Protein AF-A0AAE3RPX5-F1 (afdb_monomer)

Mean predicted aligned error: 19.84 Å

Structure (mmCIF, N/CA/C/O backbone):
data_AF-A0AAE3RPX5-F1
#
_entry.id   AF-A0AAE3RPX5-F1
#
loop_
_atom_site.group_PDB
_atom_site.id
_atom_site.type_symbol
_atom_site.label_atom_id
_atom_site.label_alt_id
_atom_site.label_comp_id
_atom_site.label_asym_id
_atom_site.label_entity_id
_atom_site.label_seq_id
_atom_site.pdbx_PDB_ins_code
_atom_site.Cartn_x
_atom_site.Cartn_y
_atom_site.Cartn_z
_atom_site.occupancy
_atom_site.B_iso_or_equiv
_atom_site.auth_seq_id
_atom_site.auth_comp_id
_atom_site.auth_asym_id
_atom_site.auth_atom_id
_atom_site.pdbx_PDB_model_num
ATOM 1 N N . GLY A 1 1 ? 21.441 14.085 -36.446 1.00 74.50 1 GLY A N 1
ATOM 2 C CA . GLY A 1 1 ? 21.713 12.824 -35.723 1.00 74.50 1 GLY A CA 1
ATOM 3 C C . GLY A 1 1 ? 22.983 12.253 -36.296 1.00 74.50 1 GLY A C 1
ATOM 4 O O . GLY A 1 1 ? 23.183 12.451 -37.486 1.00 74.50 1 GLY A O 1
ATOM 5 N N . GLU A 1 2 ? 23.833 11.614 -35.494 1.00 84.69 2 GLU A N 1
ATOM 6 C CA . GLU A 1 2 ? 25.196 11.223 -35.906 1.00 84.69 2 GLU A CA 1
ATOM 7 C C . GLU A 1 2 ? 25.242 10.500 -37.264 1.00 84.69 2 GLU A C 1
ATOM 9 O O . GLU A 1 2 ? 26.015 10.903 -38.123 1.00 84.69 2 GLU A O 1
ATOM 14 N N . LEU A 1 3 ? 24.327 9.556 -37.524 1.00 85.31 3 LEU A N 1
ATOM 15 C CA . LEU A 1 3 ? 24.234 8.853 -38.814 1.00 85.31 3 LEU A CA 1
ATOM 16 C C . LEU A 1 3 ? 23.845 9.765 -39.996 1.00 85.31 3 LEU A C 1
ATOM 18 O O . LEU A 1 3 ? 24.380 9.607 -41.087 1.00 85.31 3 LEU A O 1
ATOM 22 N N . LYS A 1 4 ? 22.953 10.749 -39.794 1.00 86.81 4 LYS A N 1
ATOM 23 C CA . LYS A 1 4 ? 22.607 11.744 -40.835 1.00 86.81 4 LYS A CA 1
ATOM 24 C C . LYS A 1 4 ? 23.803 12.639 -41.154 1.00 86.81 4 LYS A C 1
ATOM 26 O O . LYS A 1 4 ? 24.123 12.820 -42.319 1.00 86.81 4 LYS A O 1
ATOM 31 N N . ASN A 1 5 ? 24.506 13.104 -40.124 1.00 89.62 5 ASN A N 1
ATOM 32 C CA . ASN A 1 5 ? 25.708 13.916 -40.301 1.00 89.62 5 ASN A CA 1
ATOM 33 C C . ASN A 1 5 ? 26.806 13.116 -41.028 1.00 89.62 5 ASN A C 1
ATOM 35 O O . ASN A 1 5 ? 27.458 13.636 -41.920 1.00 89.62 5 ASN A O 1
ATOM 39 N N . GLN A 1 6 ? 26.951 11.825 -40.712 1.00 86.75 6 GLN A N 1
ATOM 40 C CA . GLN A 1 6 ? 27.903 10.933 -41.373 1.00 86.75 6 GLN A CA 1
ATOM 41 C C . GLN A 1 6 ? 27.555 10.685 -42.852 1.00 86.75 6 GLN A C 1
ATOM 43 O O . GLN A 1 6 ? 28.455 10.618 -43.687 1.00 86.75 6 GLN A O 1
ATOM 48 N N . ILE A 1 7 ? 26.267 10.582 -43.199 1.00 87.62 7 ILE A N 1
ATOM 49 C CA . ILE A 1 7 ? 25.808 10.529 -44.599 1.00 87.62 7 ILE A CA 1
ATOM 50 C C . ILE A 1 7 ? 26.150 11.834 -45.324 1.00 87.62 7 ILE A C 1
ATOM 52 O O . ILE A 1 7 ? 26.651 11.789 -46.448 1.00 87.62 7 ILE A O 1
ATOM 56 N N . ASP A 1 8 ? 25.915 12.982 -44.689 1.00 88.31 8 ASP A N 1
ATOM 57 C CA . ASP A 1 8 ? 26.204 14.298 -45.263 1.00 88.31 8 ASP A CA 1
ATOM 58 C C . ASP A 1 8 ? 27.714 14.502 -45.484 1.00 88.31 8 ASP A C 1
ATOM 60 O O . ASP A 1 8 ? 28.124 14.941 -46.560 1.00 88.31 8 ASP A O 1
ATOM 64 N N . ASP A 1 9 ? 28.552 14.088 -44.531 1.00 87.44 9 ASP A N 1
ATOM 65 C CA . ASP A 1 9 ? 30.017 14.152 -44.625 1.00 87.44 9 ASP A CA 1
ATOM 66 C C . ASP A 1 9 ? 30.575 13.235 -45.727 1.00 87.44 9 ASP A C 1
ATOM 68 O O . ASP A 1 9 ? 31.487 13.613 -46.478 1.00 87.44 9 ASP A O 1
ATOM 72 N N . LEU A 1 10 ? 30.012 12.028 -45.864 1.00 85.94 10 LEU A N 1
ATOM 73 C CA . LEU A 1 10 ? 30.359 11.099 -46.939 1.00 85.94 10 LEU A CA 1
ATOM 74 C C . LEU A 1 10 ? 29.910 11.643 -48.301 1.00 85.94 10 LEU A C 1
ATOM 76 O O . LEU A 1 10 ? 30.691 11.612 -49.251 1.00 85.94 10 LEU A O 1
ATOM 80 N N . ASN A 1 11 ? 28.703 12.209 -48.395 1.00 85.50 11 ASN A N 1
ATOM 81 C CA . ASN A 1 11 ? 28.202 12.854 -49.610 1.00 85.50 11 ASN A CA 1
ATOM 82 C C . ASN A 1 11 ? 29.059 14.058 -50.017 1.00 85.50 11 ASN A C 1
ATOM 84 O O . ASN A 1 11 ? 29.403 14.191 -51.190 1.00 85.50 11 ASN A O 1
ATOM 88 N N . ALA A 1 12 ? 29.464 14.895 -49.061 1.00 85.81 12 ALA A N 1
ATOM 89 C CA . ALA A 1 12 ? 30.328 16.049 -49.297 1.00 85.81 12 ALA A CA 1
ATOM 90 C C . ALA A 1 12 ? 31.762 15.662 -49.698 1.00 85.81 12 ALA A C 1
ATOM 92 O O . ALA A 1 12 ? 32.500 16.481 -50.246 1.00 85.81 12 ALA A O 1
ATOM 93 N N . SER A 1 13 ? 32.189 14.431 -49.408 1.00 82.31 13 SER A N 1
ATOM 94 C CA . SER A 1 13 ? 33.518 13.923 -49.767 1.00 82.31 13 SER A CA 1
ATOM 95 C C . SER A 1 13 ? 33.589 13.349 -51.185 1.00 82.31 13 SER A C 1
ATOM 97 O O . SER A 1 13 ? 34.688 13.170 -51.713 1.00 82.31 13 SER A O 1
ATOM 99 N N . ARG A 1 14 ? 32.439 13.122 -51.830 1.00 79.25 14 ARG A N 1
ATOM 100 C CA . ARG A 1 14 ? 32.354 12.684 -53.229 1.00 79.25 14 ARG A CA 1
ATOM 101 C C . ARG A 1 14 ? 32.755 13.808 -54.181 1.00 79.25 14 ARG A C 1
ATOM 103 O O . ARG A 1 14 ? 32.460 14.975 -53.947 1.00 79.25 14 ARG A O 1
ATOM 110 N N . GLY A 1 15 ? 33.438 13.458 -55.270 1.00 68.44 15 GLY A N 1
ATOM 111 C CA . GLY A 1 15 ? 33.816 14.413 -56.320 1.00 68.44 15 GLY A CA 1
ATOM 112 C C . GLY A 1 15 ? 34.886 15.446 -55.935 1.00 68.44 15 GLY A C 1
ATOM 113 O O . GLY A 1 15 ? 35.165 16.347 -56.726 1.00 68.44 15 GLY A O 1
ATOM 114 N N . LYS A 1 16 ? 35.513 15.331 -54.753 1.00 81.00 16 LYS A N 1
ATOM 115 C CA . LYS A 1 16 ? 36.653 16.179 -54.378 1.00 81.00 16 LYS A CA 1
ATOM 116 C C . LYS A 1 16 ? 37.881 15.880 -55.262 1.00 81.00 16 LYS A C 1
ATOM 118 O O . LYS A 1 16 ? 38.107 14.720 -55.619 1.00 81.00 16 LYS A O 1
ATOM 123 N N . PRO A 1 17 ? 38.704 16.896 -55.596 1.00 70.19 17 PRO A N 1
ATOM 124 C CA . PRO A 1 17 ? 39.920 16.686 -56.375 1.00 70.19 17 PRO A CA 1
ATOM 125 C C . PRO A 1 17 ? 40.853 15.693 -55.665 1.00 70.19 17 PRO A C 1
ATOM 127 O O . PRO A 1 17 ? 41.136 15.854 -54.481 1.00 70.19 17 PRO A O 1
ATOM 130 N N . GLY A 1 18 ? 41.321 14.665 -56.381 1.00 70.62 18 GLY A N 1
ATOM 131 C CA . GLY A 1 18 ? 42.186 13.607 -55.834 1.00 70.62 18 GLY A CA 1
ATOM 132 C C . GLY A 1 18 ? 41.468 12.315 -55.408 1.00 70.62 18 GLY A C 1
ATOM 133 O O . GLY A 1 18 ? 42.135 11.355 -55.029 1.00 70.62 18 GLY A O 1
ATOM 134 N N . ILE A 1 19 ? 40.135 12.247 -55.502 1.00 75.75 19 ILE A N 1
ATOM 135 C CA . ILE A 1 19 ? 39.368 11.004 -55.318 1.00 75.75 19 ILE A CA 1
ATOM 136 C C . ILE A 1 19 ? 39.492 10.132 -56.580 1.00 75.75 19 ILE A C 1
ATOM 138 O O . ILE A 1 19 ? 39.193 10.578 -57.687 1.00 75.75 19 ILE A O 1
ATOM 142 N N . THR A 1 20 ? 39.924 8.879 -56.423 1.00 78.12 20 THR A N 1
ATOM 143 C CA . THR A 1 20 ? 39.939 7.881 -57.505 1.00 78.12 20 THR A CA 1
ATOM 144 C C . THR A 1 20 ? 38.555 7.250 -57.688 1.00 78.12 20 THR A C 1
ATOM 146 O O . THR A 1 20 ? 37.727 7.266 -56.776 1.00 78.12 20 THR A O 1
ATOM 149 N N . SER A 1 21 ? 38.302 6.628 -58.845 1.00 75.44 21 SER A N 1
ATOM 150 C CA . SER A 1 21 ? 37.038 5.916 -59.104 1.00 75.44 21 SER A CA 1
ATOM 151 C C . SER A 1 21 ? 36.748 4.804 -58.084 1.00 75.44 21 SER A C 1
ATOM 153 O O . SER A 1 21 ? 35.587 4.527 -57.797 1.00 75.44 21 SER A O 1
ATOM 155 N N . GLU A 1 22 ? 37.786 4.164 -57.539 1.00 75.06 22 GLU A N 1
ATOM 156 C CA . GLU A 1 22 ? 37.659 3.128 -56.508 1.00 75.06 22 GLU A CA 1
ATOM 157 C C . GLU A 1 22 ? 37.257 3.725 -55.150 1.00 75.06 22 GLU A C 1
ATOM 159 O O . GLU A 1 22 ? 36.383 3.192 -54.465 1.00 75.06 22 GLU A O 1
ATOM 164 N N . ASN A 1 23 ? 37.821 4.883 -54.794 1.00 80.94 23 ASN A N 1
ATOM 165 C CA . ASN A 1 23 ? 37.459 5.602 -53.574 1.00 80.94 23 ASN A CA 1
ATOM 166 C C . ASN A 1 23 ? 36.013 6.118 -53.628 1.00 80.94 23 ASN A C 1
ATOM 168 O O . ASN A 1 23 ? 35.296 5.994 -52.638 1.00 80.94 23 ASN A O 1
ATOM 172 N N . ASP A 1 24 ? 35.552 6.624 -54.775 1.00 81.19 24 ASP A N 1
ATOM 173 C CA . ASP A 1 24 ? 34.158 7.072 -54.934 1.00 81.19 24 ASP A CA 1
ATOM 174 C C . ASP A 1 24 ? 33.164 5.899 -54.822 1.00 81.19 24 ASP A C 1
ATOM 176 O O . ASP A 1 24 ? 32.134 6.005 -54.152 1.00 81.19 24 ASP A O 1
ATOM 180 N N . ALA A 1 25 ? 33.512 4.731 -55.377 1.00 83.62 25 ALA A N 1
ATOM 181 C CA . ALA A 1 25 ? 32.718 3.510 -55.230 1.00 83.62 25 ALA A CA 1
ATOM 182 C C . ALA A 1 25 ? 32.643 3.019 -53.770 1.00 83.62 25 ALA A C 1
ATOM 184 O O . ALA A 1 25 ? 31.592 2.556 -53.321 1.00 83.62 25 ALA A O 1
ATOM 185 N N . ASN A 1 26 ? 33.731 3.145 -53.006 1.00 86.12 26 ASN A N 1
ATOM 186 C CA . ASN A 1 26 ? 33.748 2.800 -51.584 1.00 86.12 26 ASN A CA 1
ATOM 187 C C . ASN A 1 26 ? 32.934 3.789 -50.734 1.00 86.12 26 ASN A C 1
ATOM 189 O O . ASN A 1 26 ? 32.208 3.358 -49.838 1.00 86.12 26 ASN A O 1
ATOM 193 N N . ILE A 1 27 ? 32.980 5.089 -51.048 1.00 85.56 27 ILE A N 1
ATOM 194 C CA . ILE A 1 27 ? 32.148 6.110 -50.390 1.00 85.56 27 ILE A CA 1
ATOM 195 C C . ILE A 1 27 ? 30.659 5.843 -50.653 1.00 85.56 27 ILE A C 1
ATOM 197 O O . ILE A 1 27 ? 29.856 5.893 -49.724 1.00 85.56 27 ILE A O 1
ATOM 201 N N . LEU A 1 28 ? 30.285 5.473 -51.882 1.00 86.75 28 LEU A N 1
ATOM 202 C CA . LEU A 1 28 ? 28.911 5.084 -52.223 1.00 86.75 28 LEU A CA 1
ATOM 203 C C . LEU A 1 28 ? 28.413 3.879 -51.416 1.00 86.75 28 LEU A C 1
ATOM 205 O O . LEU A 1 28 ? 27.291 3.897 -50.908 1.00 86.75 28 LEU A O 1
ATOM 209 N N . ARG A 1 29 ? 29.247 2.845 -51.259 1.00 88.19 29 ARG A N 1
ATOM 210 C CA . ARG A 1 29 ? 28.919 1.682 -50.417 1.00 88.19 29 ARG A CA 1
ATOM 211 C C . ARG A 1 29 ? 28.767 2.070 -48.948 1.00 88.19 29 ARG A C 1
ATOM 213 O O . ARG A 1 29 ? 27.841 1.599 -48.297 1.00 88.19 29 ARG A O 1
ATOM 220 N N . ALA A 1 30 ? 29.638 2.939 -48.436 1.00 87.12 30 ALA A N 1
ATOM 221 C CA . ALA A 1 30 ? 29.550 3.431 -47.064 1.00 87.12 30 ALA A CA 1
ATOM 222 C C . ALA A 1 30 ? 28.257 4.230 -46.826 1.00 87.12 30 ALA A C 1
ATOM 224 O O . ALA A 1 30 ? 27.573 3.991 -45.835 1.00 87.12 30 ALA A O 1
ATOM 225 N N . ILE A 1 31 ? 27.873 5.109 -47.759 1.00 88.00 31 ILE A N 1
ATOM 226 C CA . ILE A 1 31 ? 26.602 5.848 -47.695 1.00 88.00 31 ILE A CA 1
ATOM 227 C C . ILE A 1 31 ? 25.418 4.881 -47.668 1.00 88.00 31 ILE A C 1
ATOM 229 O O . ILE A 1 31 ? 24.524 5.058 -46.844 1.00 88.00 31 ILE A O 1
ATOM 233 N N . ALA A 1 32 ? 25.415 3.852 -48.522 1.00 90.00 32 ALA A N 1
ATOM 234 C CA . ALA A 1 32 ? 24.347 2.853 -48.544 1.00 90.00 32 ALA A CA 1
ATOM 235 C C . ALA A 1 32 ? 24.206 2.141 -47.186 1.00 90.00 32 ALA A C 1
ATOM 237 O O . ALA A 1 32 ? 23.117 2.111 -46.623 1.00 90.00 32 ALA A O 1
ATOM 238 N N . ILE A 1 33 ? 25.318 1.682 -46.601 1.00 90.75 33 ILE A N 1
ATOM 239 C CA . ILE A 1 33 ? 25.323 1.006 -45.292 1.00 90.75 33 ILE A CA 1
ATOM 240 C C . ILE A 1 33 ? 24.802 1.926 -44.178 1.00 90.75 33 ILE A C 1
ATOM 242 O O . ILE A 1 33 ? 23.973 1.510 -43.369 1.00 90.75 33 ILE A O 1
ATOM 246 N N . VAL A 1 34 ? 25.274 3.174 -44.116 1.00 90.00 34 VAL A N 1
ATOM 247 C CA . VAL A 1 34 ? 24.849 4.128 -43.075 1.00 90.00 34 VAL A CA 1
ATOM 248 C C . VAL A 1 34 ? 23.379 4.526 -43.265 1.00 90.00 34 VAL A C 1
ATOM 250 O O . VAL A 1 34 ? 22.659 4.717 -42.286 1.00 90.00 34 VAL A O 1
ATOM 253 N N . THR A 1 35 ? 22.900 4.586 -44.509 1.00 89.56 35 THR A N 1
ATOM 254 C CA . THR A 1 35 ? 21.485 4.835 -44.825 1.00 89.56 35 THR A CA 1
ATOM 255 C C . THR A 1 35 ? 20.597 3.676 -44.369 1.00 89.56 35 THR A C 1
ATOM 257 O O . THR A 1 35 ? 19.567 3.917 -43.737 1.00 89.56 35 THR A O 1
ATOM 260 N N . ASP A 1 36 ? 21.015 2.429 -44.598 1.00 92.31 36 ASP A N 1
ATOM 261 C CA . ASP A 1 36 ? 20.295 1.242 -44.117 1.00 92.31 36 ASP A CA 1
ATOM 262 C C . ASP A 1 36 ? 20.231 1.212 -42.581 1.00 92.31 36 ASP A C 1
ATOM 264 O O . ASP A 1 36 ? 19.180 0.949 -41.994 1.00 92.31 36 ASP A O 1
ATOM 268 N N . GLN A 1 37 ? 21.335 1.550 -41.905 1.00 91.19 37 GLN A N 1
ATOM 269 C CA . GLN A 1 37 ? 21.373 1.659 -40.443 1.00 91.19 37 GLN A CA 1
ATOM 270 C C . GLN A 1 37 ? 20.451 2.763 -39.919 1.00 91.19 37 GLN A C 1
ATOM 272 O O . GLN A 1 37 ? 19.742 2.555 -38.934 1.00 91.19 37 GLN A O 1
ATOM 277 N N . LEU A 1 38 ? 20.427 3.920 -40.585 1.00 91.69 38 LEU A N 1
ATOM 278 C CA . LEU A 1 38 ? 19.533 5.017 -40.233 1.00 91.69 38 LEU A CA 1
ATOM 279 C C . LEU A 1 38 ? 18.062 4.594 -40.345 1.00 91.69 38 LEU A C 1
ATOM 281 O O . LEU A 1 38 ? 17.289 4.885 -39.436 1.00 91.69 38 LEU A O 1
ATOM 285 N N . ALA A 1 39 ? 17.687 3.867 -41.400 1.00 91.69 39 ALA A N 1
ATOM 286 C CA . ALA A 1 39 ? 16.328 3.355 -41.565 1.00 91.69 39 ALA A CA 1
ATOM 287 C C . ALA A 1 39 ? 15.937 2.372 -40.445 1.00 91.69 39 ALA A C 1
ATOM 289 O O . ALA A 1 39 ? 14.829 2.443 -39.908 1.00 91.69 39 ALA A O 1
ATOM 290 N N . VAL A 1 40 ? 16.857 1.488 -40.041 1.00 95.19 40 VAL A N 1
ATOM 291 C CA . VAL A 1 40 ? 16.643 0.559 -38.919 1.00 95.19 40 VAL A CA 1
ATOM 292 C C . VAL A 1 40 ? 16.461 1.306 -37.592 1.00 95.19 40 VAL A C 1
ATOM 294 O O . VAL A 1 40 ? 15.556 0.977 -36.823 1.00 95.19 40 VAL A O 1
ATOM 297 N N . GLU A 1 41 ? 17.286 2.316 -37.310 1.00 91.94 41 GLU A N 1
ATOM 298 C CA . GLU A 1 41 ? 17.178 3.116 -36.082 1.00 91.94 41 GLU A CA 1
ATOM 299 C C . GLU A 1 41 ? 15.919 3.996 -36.061 1.00 91.94 41 GLU A C 1
ATOM 301 O O . GLU A 1 41 ? 15.263 4.106 -35.023 1.00 91.94 41 GLU A O 1
ATOM 306 N N . GLU A 1 42 ? 15.509 4.565 -37.199 1.00 91.44 42 GLU A N 1
ATOM 307 C CA . GLU A 1 42 ? 14.229 5.275 -37.316 1.00 91.44 42 GLU A CA 1
ATOM 308 C C . GLU A 1 42 ? 13.036 4.330 -37.063 1.00 91.44 42 GLU A C 1
ATOM 310 O O . GLU A 1 42 ? 12.083 4.716 -36.378 1.00 91.44 42 GLU A O 1
ATOM 315 N N . GLY A 1 43 ? 13.116 3.072 -37.515 1.00 94.44 43 GLY A N 1
ATOM 316 C CA . GLY A 1 43 ? 12.139 2.024 -37.201 1.00 94.44 43 GLY A CA 1
ATOM 317 C C . GLY A 1 43 ? 12.051 1.719 -35.701 1.00 94.44 43 GLY A C 1
ATOM 318 O O . GLY A 1 43 ? 10.977 1.824 -35.108 1.00 94.44 43 GLY A O 1
ATOM 319 N N . LYS A 1 44 ? 13.189 1.440 -35.051 1.00 93.94 44 LYS A N 1
ATOM 320 C CA . LYS A 1 44 ? 13.244 1.206 -33.594 1.00 93.94 44 LYS A CA 1
ATOM 321 C C . LYS A 1 44 ? 12.734 2.404 -32.794 1.00 93.94 44 LYS A C 1
ATOM 323 O O . LYS A 1 44 ? 12.086 2.227 -31.762 1.00 93.94 44 LYS A O 1
ATOM 328 N N . LEU A 1 45 ? 13.028 3.626 -33.241 1.00 94.81 45 LEU A N 1
ATOM 329 C CA . LEU A 1 45 ? 12.549 4.842 -32.591 1.00 94.81 45 LEU A CA 1
ATOM 330 C C . LEU A 1 45 ? 11.023 4.952 -32.658 1.00 94.81 45 LEU A C 1
ATOM 332 O O . LEU A 1 45 ? 10.403 5.335 -31.666 1.00 94.81 45 LEU A O 1
ATOM 336 N N . ASN A 1 46 ? 10.414 4.607 -33.793 1.00 94.44 46 ASN A N 1
ATOM 337 C CA . ASN A 1 46 ? 8.958 4.568 -33.915 1.00 94.44 46 ASN A CA 1
ATOM 338 C C . ASN A 1 46 ? 8.346 3.497 -33.001 1.00 94.44 46 ASN A C 1
ATOM 340 O O . ASN A 1 46 ? 7.438 3.822 -32.237 1.00 94.44 46 ASN A O 1
ATOM 344 N N . ASP A 1 47 ? 8.923 2.294 -32.946 1.00 95.12 47 ASP A N 1
ATOM 345 C CA . ASP A 1 47 ? 8.480 1.249 -32.012 1.00 95.12 47 ASP A CA 1
ATOM 346 C C . ASP A 1 47 ? 8.563 1.708 -30.548 1.00 95.12 47 ASP A C 1
ATOM 348 O O . ASP A 1 47 ? 7.666 1.451 -29.741 1.00 95.12 47 ASP A O 1
ATOM 352 N N . MET A 1 48 ? 9.643 2.401 -30.175 1.00 95.56 48 MET A N 1
ATOM 353 C CA . MET A 1 48 ? 9.797 2.957 -28.828 1.00 95.56 48 MET A CA 1
ATOM 354 C C . MET A 1 48 ? 8.773 4.053 -28.535 1.00 95.56 48 MET A C 1
ATOM 356 O O . MET A 1 48 ? 8.254 4.114 -27.419 1.00 95.56 48 MET A O 1
ATOM 360 N N . ARG A 1 49 ? 8.448 4.902 -29.516 1.00 93.69 49 ARG A N 1
ATOM 361 C CA . ARG A 1 49 ? 7.400 5.924 -29.380 1.00 93.69 49 ARG A CA 1
ATOM 362 C C . ARG A 1 49 ? 6.029 5.293 -29.169 1.00 93.69 49 ARG A C 1
ATOM 364 O O . ARG A 1 49 ? 5.296 5.745 -28.292 1.00 93.69 49 ARG A O 1
ATOM 371 N N . ASP A 1 50 ? 5.705 4.234 -29.900 1.00 95.88 50 ASP A N 1
ATOM 372 C CA . ASP A 1 50 ? 4.424 3.540 -29.752 1.00 95.88 50 ASP A CA 1
ATOM 373 C C . ASP A 1 50 ? 4.331 2.791 -28.419 1.00 95.88 50 ASP A C 1
ATOM 375 O O . ASP A 1 50 ? 3.326 2.905 -27.714 1.00 95.88 50 ASP A O 1
ATOM 379 N N . LYS A 1 51 ? 5.413 2.130 -27.988 1.00 95.81 51 LYS A N 1
ATOM 380 C CA . LYS A 1 51 ? 5.499 1.551 -26.637 1.00 95.81 51 LYS A CA 1
ATOM 381 C C . LYS A 1 51 ? 5.343 2.613 -25.551 1.00 95.81 51 LYS A C 1
ATOM 383 O O . LYS A 1 51 ? 4.628 2.386 -24.579 1.00 95.81 51 LYS A O 1
ATOM 388 N N . SER A 1 52 ? 5.979 3.773 -25.711 1.00 93.56 52 SER A N 1
ATOM 389 C CA . SER A 1 52 ? 5.868 4.885 -24.764 1.00 93.56 52 SER A CA 1
ATOM 390 C C . SER A 1 52 ? 4.429 5.398 -24.659 1.00 93.56 52 SER A C 1
ATOM 392 O O . SER A 1 52 ? 3.933 5.561 -23.544 1.00 93.56 52 SER A O 1
ATOM 394 N N . ARG A 1 53 ? 3.726 5.554 -25.789 1.00 93.94 53 ARG A N 1
ATOM 395 C CA . ARG A 1 53 ? 2.294 5.898 -25.809 1.00 93.94 53 ARG A CA 1
ATOM 396 C C . ARG A 1 53 ? 1.442 4.845 -25.097 1.00 93.94 53 ARG A C 1
ATOM 398 O O . ARG A 1 53 ? 0.588 5.205 -24.295 1.00 93.94 53 ARG A O 1
ATOM 405 N N . GLY A 1 54 ? 1.703 3.558 -25.336 1.00 93.56 54 GLY A N 1
ATOM 406 C CA . GLY A 1 54 ? 0.999 2.466 -24.655 1.00 93.56 54 GLY A CA 1
ATOM 407 C C . GLY A 1 54 ? 1.219 2.461 -23.138 1.00 93.56 54 GLY A C 1
ATOM 408 O O . GLY A 1 54 ? 0.273 2.281 -22.375 1.00 93.56 54 GLY A O 1
ATOM 409 N N . ILE A 1 55 ? 2.448 2.727 -22.682 1.00 90.19 55 ILE A N 1
ATOM 410 C CA . ILE A 1 55 ? 2.761 2.854 -21.249 1.00 90.19 55 ILE 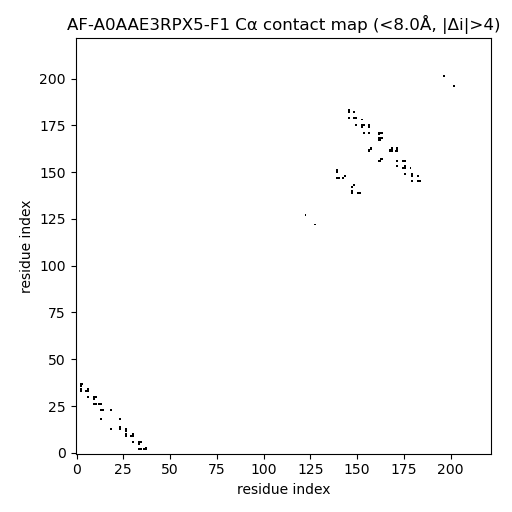A CA 1
ATOM 411 C C . ILE A 1 55 ? 2.022 4.046 -20.634 1.00 90.19 55 ILE A C 1
ATOM 413 O O . ILE A 1 55 ? 1.463 3.909 -19.550 1.00 90.19 55 ILE A O 1
ATOM 417 N N . GLN A 1 56 ? 1.986 5.195 -21.315 1.00 87.25 56 GLN A N 1
ATOM 418 C CA . GLN A 1 56 ? 1.247 6.369 -20.837 1.00 87.25 56 GLN A CA 1
ATOM 419 C C . GLN A 1 56 ? -0.248 6.070 -20.678 1.00 87.25 56 GLN A C 1
ATOM 421 O O . GLN A 1 56 ? -0.813 6.357 -19.626 1.00 87.25 56 GLN A O 1
ATOM 426 N N . GLN A 1 57 ? -0.865 5.404 -21.657 1.00 92.00 57 GLN A N 1
ATOM 427 C CA . GLN A 1 57 ? -2.268 4.984 -21.570 1.00 92.00 57 GLN A CA 1
ATOM 428 C C . GLN A 1 57 ? -2.512 4.015 -20.404 1.00 92.00 57 GLN A C 1
ATOM 430 O O . GLN A 1 57 ? -3.452 4.196 -19.632 1.00 92.00 57 GLN A O 1
ATOM 435 N N . ALA A 1 58 ? -1.640 3.019 -20.225 1.00 87.56 58 ALA A N 1
ATOM 436 C CA . ALA A 1 58 ? -1.751 2.076 -19.114 1.00 87.56 58 ALA A CA 1
ATOM 437 C C . ALA A 1 58 ? -1.606 2.766 -17.745 1.00 87.56 58 ALA A C 1
ATOM 439 O O . ALA A 1 58 ? -2.320 2.424 -16.803 1.00 87.56 58 ALA A O 1
ATOM 440 N N . LEU A 1 59 ? -0.709 3.751 -17.627 1.00 82.31 59 LEU A N 1
ATOM 441 C CA . LEU A 1 59 ? -0.552 4.546 -16.408 1.00 82.31 59 LEU A CA 1
ATOM 442 C C . LEU A 1 59 ? -1.807 5.372 -16.108 1.00 82.31 59 LEU A C 1
ATOM 444 O O . LEU A 1 59 ? -2.291 5.329 -14.978 1.00 82.31 59 LEU A O 1
ATOM 448 N N . GLU A 1 60 ? -2.382 6.043 -17.108 1.00 87.31 60 GLU A N 1
ATOM 449 C CA . GLU A 1 60 ? -3.642 6.778 -16.947 1.00 87.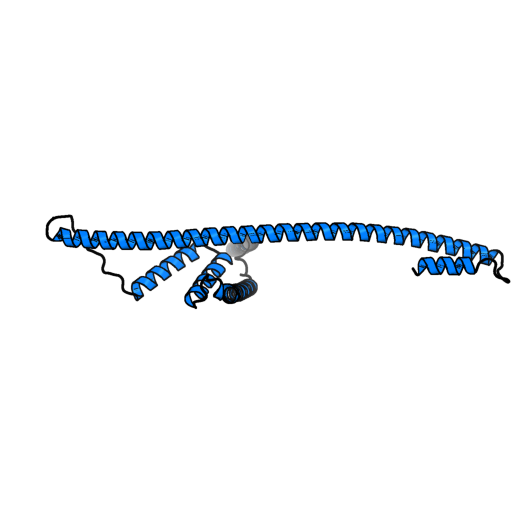31 60 GLU A CA 1
ATOM 450 C C . GLU A 1 60 ? -4.787 5.860 -16.487 1.00 87.31 60 GLU A C 1
ATOM 452 O O . GLU A 1 60 ? -5.573 6.224 -15.608 1.00 87.31 60 GLU A O 1
ATOM 457 N N . GLU A 1 61 ? -4.884 4.646 -17.035 1.00 88.12 61 GLU A N 1
ATOM 458 C CA . GLU A 1 61 ? -5.879 3.664 -16.594 1.00 88.12 61 GLU A CA 1
ATOM 459 C C . GLU A 1 61 ? -5.662 3.209 -15.147 1.00 88.12 61 GLU A C 1
ATOM 461 O O . GLU A 1 61 ? -6.627 3.095 -14.383 1.00 88.12 61 GLU A O 1
ATOM 466 N N . ILE A 1 62 ? -4.412 2.956 -14.750 1.00 83.50 62 ILE A N 1
ATOM 467 C CA . ILE A 1 62 ? -4.067 2.583 -13.373 1.00 83.50 62 ILE A CA 1
ATOM 468 C C . ILE A 1 62 ? -4.429 3.717 -12.412 1.00 83.50 62 ILE A C 1
ATOM 470 O O . ILE A 1 62 ? -5.013 3.457 -11.358 1.00 83.50 62 ILE A O 1
ATOM 474 N N . GLU A 1 63 ? -4.135 4.968 -12.766 1.00 71.50 63 GLU A N 1
ATOM 475 C CA . GLU A 1 63 ? -4.484 6.133 -11.952 1.00 71.50 63 GLU A CA 1
ATOM 476 C C . GLU A 1 63 ? -5.997 6.301 -11.804 1.00 71.50 63 GLU A C 1
ATOM 478 O O . GLU A 1 63 ? -6.481 6.523 -10.691 1.00 71.50 63 GLU A O 1
ATOM 483 N N . ARG A 1 64 ? -6.765 6.119 -12.886 1.00 82.06 64 ARG A N 1
ATOM 484 C CA . ARG A 1 64 ? -8.235 6.122 -12.823 1.00 82.06 64 ARG A CA 1
ATOM 485 C C . ARG A 1 64 ? -8.754 5.041 -11.879 1.00 82.06 64 ARG A C 1
ATOM 487 O O . ARG A 1 64 ? -9.480 5.362 -10.941 1.00 82.06 64 ARG A O 1
ATOM 494 N N . ARG A 1 65 ? -8.307 3.790 -12.044 1.00 81.12 65 ARG A N 1
ATOM 495 C CA . ARG A 1 65 ? -8.705 2.677 -11.159 1.00 81.12 65 ARG A CA 1
ATOM 496 C C . ARG A 1 65 ? -8.322 2.935 -9.705 1.00 81.12 65 ARG A C 1
ATOM 498 O O . ARG A 1 65 ? -9.103 2.645 -8.804 1.00 81.12 65 ARG A O 1
ATOM 505 N N . ARG A 1 66 ? -7.133 3.491 -9.458 1.00 71.25 66 ARG A N 1
ATOM 506 C CA . ARG A 1 66 ? -6.685 3.861 -8.110 1.00 71.25 66 ARG A CA 1
ATOM 507 C C . ARG A 1 66 ? -7.606 4.910 -7.491 1.00 71.25 66 ARG A C 1
ATOM 509 O O . ARG A 1 66 ? -7.996 4.756 -6.337 1.00 71.25 66 ARG A O 1
ATOM 516 N N . ASN A 1 67 ? -7.970 5.944 -8.246 1.00 63.19 67 ASN A N 1
ATOM 517 C CA . ASN A 1 67 ? -8.883 6.989 -7.787 1.00 63.19 67 ASN A CA 1
ATOM 518 C C . ASN A 1 67 ? -10.281 6.437 -7.485 1.00 63.19 67 ASN A C 1
ATOM 520 O O . ASN A 1 67 ? -10.861 6.789 -6.456 1.00 63.19 67 ASN A O 1
ATOM 524 N N . ASP A 1 68 ? -10.795 5.542 -8.327 1.00 70.81 68 ASP A N 1
ATOM 525 C CA . ASP A 1 68 ? -12.086 4.888 -8.105 1.00 70.81 68 ASP A CA 1
ATOM 526 C C . ASP A 1 68 ? -12.068 4.024 -6.839 1.00 70.81 68 ASP A C 1
ATOM 528 O O . ASP A 1 68 ? -12.962 4.144 -6.002 1.00 70.81 68 ASP A O 1
ATOM 532 N N . LEU A 1 69 ? -11.007 3.237 -6.627 1.00 70.56 69 LEU A N 1
ATOM 533 C CA . LEU A 1 69 ? -10.835 2.435 -5.411 1.00 70.56 69 LEU A CA 1
ATOM 534 C C . LEU A 1 69 ? -10.730 3.298 -4.148 1.00 70.56 69 LEU A C 1
ATOM 536 O O . LEU A 1 69 ? -11.314 2.956 -3.121 1.00 70.56 69 LEU A O 1
ATOM 540 N N . ILE A 1 70 ? -10.018 4.429 -4.205 1.00 61.50 70 ILE A N 1
ATOM 541 C CA . ILE A 1 70 ? -9.932 5.372 -3.078 1.00 61.50 70 ILE A CA 1
ATOM 542 C C . ILE A 1 70 ? -11.316 5.940 -2.756 1.00 61.50 70 ILE A C 1
ATOM 544 O O . ILE A 1 70 ? -11.703 5.985 -1.586 1.00 61.50 70 ILE A O 1
ATOM 548 N N . ARG A 1 71 ? -12.077 6.346 -3.780 1.00 59.50 71 ARG A N 1
ATOM 549 C CA . ARG A 1 71 ? -13.451 6.834 -3.606 1.00 59.50 71 ARG A CA 1
ATOM 550 C C . ARG A 1 71 ? -14.331 5.755 -2.995 1.00 59.50 71 ARG A C 1
ATOM 552 O O . ARG A 1 71 ? -14.997 6.021 -2.001 1.00 59.50 71 ARG A O 1
ATOM 559 N N . GLU A 1 72 ? -14.308 4.543 -3.536 1.00 64.69 72 GLU A N 1
ATOM 560 C CA . GLU A 1 72 ? -15.096 3.425 -3.020 1.00 64.69 72 GLU A CA 1
ATOM 561 C C . GLU A 1 72 ? -14.742 3.110 -1.561 1.00 64.69 72 GLU A C 1
ATOM 563 O O . GLU A 1 72 ? -15.628 2.945 -0.720 1.00 64.69 72 GLU A O 1
ATOM 568 N N . GLN A 1 73 ? -13.452 3.087 -1.225 1.00 58.88 73 GLN A N 1
ATOM 569 C CA . GLN A 1 73 ? -13.000 2.883 0.144 1.00 58.88 73 GLN A CA 1
ATOM 570 C C . GLN A 1 73 ? -13.499 3.997 1.076 1.00 58.88 73 GLN A C 1
ATOM 572 O O . GLN A 1 73 ? -13.960 3.694 2.176 1.00 58.88 73 GLN A O 1
ATOM 577 N N . ALA A 1 74 ? -13.447 5.261 0.649 1.00 54.00 74 ALA A N 1
ATOM 578 C CA . ALA A 1 74 ? -13.969 6.388 1.420 1.00 54.00 74 ALA A CA 1
ATOM 579 C C . ALA A 1 74 ? -15.490 6.284 1.628 1.00 54.00 74 ALA A C 1
ATOM 581 O O . ALA A 1 74 ? -15.968 6.483 2.744 1.00 54.00 74 ALA A O 1
ATOM 582 N N . TRP A 1 75 ? -16.246 5.892 0.596 1.00 52.31 75 TRP A N 1
ATOM 583 C CA . TRP A 1 75 ? -17.686 5.627 0.695 1.00 52.31 75 TRP A CA 1
ATOM 584 C C . TRP A 1 75 ? -17.996 4.512 1.695 1.00 52.31 75 TRP A C 1
ATOM 586 O O . TRP A 1 75 ? -18.842 4.693 2.569 1.00 52.31 75 TRP A O 1
ATOM 596 N N . ARG A 1 76 ? -17.287 3.378 1.616 1.00 58.19 76 ARG A N 1
ATOM 597 C CA . ARG A 1 76 ? -17.450 2.260 2.560 1.00 58.19 76 ARG A CA 1
ATOM 598 C C . ARG A 1 76 ? -17.109 2.676 3.989 1.00 58.19 76 ARG A C 1
ATOM 600 O O . ARG A 1 76 ? -17.846 2.335 4.907 1.00 58.19 76 ARG A O 1
ATOM 607 N N . GLN A 1 77 ? -16.027 3.430 4.183 1.00 49.16 77 GLN A N 1
ATOM 608 C CA . GLN A 1 77 ? -15.659 3.941 5.506 1.00 49.16 77 GLN A CA 1
ATOM 609 C C . GLN A 1 77 ? -16.712 4.901 6.062 1.00 49.16 77 GLN A C 1
ATOM 611 O O . GLN A 1 77 ? -17.093 4.761 7.220 1.00 49.16 77 GLN A O 1
ATOM 616 N N . ASN A 1 78 ? -17.234 5.821 5.248 1.00 54.38 78 ASN A N 1
ATOM 617 C CA . ASN A 1 78 ? -18.281 6.746 5.678 1.00 54.38 78 ASN A CA 1
ATOM 618 C C . ASN A 1 78 ? -19.596 6.006 5.985 1.00 54.38 78 ASN A C 1
ATOM 620 O O . ASN A 1 78 ? -20.229 6.271 6.998 1.00 54.38 78 ASN A O 1
ATOM 624 N N . ALA A 1 79 ? -19.972 5.006 5.184 1.00 52.31 79 ALA A N 1
ATOM 625 C CA . ALA A 1 79 ? -21.140 4.169 5.461 1.00 52.31 79 ALA A CA 1
ATOM 626 C C . ALA A 1 79 ? -21.011 3.409 6.794 1.00 52.31 79 ALA A C 1
ATOM 628 O O . ALA A 1 79 ? -21.957 3.372 7.580 1.00 52.31 79 ALA A O 1
ATOM 629 N N . VAL A 1 80 ? -19.831 2.847 7.081 1.00 55.56 80 VAL A N 1
ATOM 630 C CA . VAL A 1 80 ? -19.542 2.201 8.371 1.00 55.56 80 VAL A CA 1
ATOM 631 C C . VAL A 1 80 ? -19.599 3.215 9.514 1.00 55.56 80 VAL A C 1
ATOM 633 O O . VAL A 1 80 ? -20.220 2.939 10.537 1.00 55.56 80 VAL A O 1
ATOM 636 N N . TYR A 1 81 ? -19.017 4.402 9.333 1.00 46.56 81 TYR A N 1
ATOM 637 C CA . TYR A 1 81 ? -19.057 5.481 10.320 1.00 46.56 81 TYR A CA 1
ATOM 638 C C . TYR A 1 81 ? -20.495 5.917 10.638 1.00 46.56 81 TYR A C 1
ATOM 640 O O . TYR A 1 81 ? -20.887 5.944 11.803 1.00 46.56 81 TYR A O 1
ATOM 648 N N . GLN A 1 82 ? -21.320 6.154 9.614 1.00 45.00 82 GLN A N 1
ATOM 649 C CA . GLN A 1 82 ? -22.737 6.488 9.778 1.00 45.00 82 GLN A CA 1
ATOM 650 C C . GLN A 1 82 ? -23.516 5.363 10.464 1.00 45.00 82 GLN A C 1
ATOM 652 O O . GLN A 1 82 ? -24.317 5.621 11.360 1.00 45.00 82 GLN A O 1
ATOM 657 N N . SER A 1 83 ? -23.250 4.103 10.107 1.00 51.38 83 SER A N 1
ATOM 658 C CA . SER A 1 83 ? -23.848 2.952 10.789 1.00 51.38 83 SER A CA 1
ATOM 659 C C . SER A 1 83 ? -23.454 2.894 12.265 1.00 51.38 83 SER A C 1
ATOM 661 O O . SER A 1 83 ? -24.290 2.554 13.098 1.00 51.38 83 SER A O 1
ATOM 663 N N . MET A 1 84 ? -22.209 3.230 12.607 1.00 52.06 84 MET A N 1
ATOM 664 C CA . MET A 1 84 ? -21.730 3.215 13.988 1.00 52.06 84 MET A CA 1
ATOM 665 C C . MET A 1 84 ? -22.300 4.372 14.815 1.00 52.06 84 MET A C 1
ATOM 667 O O . MET A 1 84 ? -22.642 4.167 15.981 1.00 52.06 84 MET A O 1
ATOM 671 N N . ILE A 1 85 ? -22.476 5.554 14.212 1.00 51.69 85 ILE A N 1
ATOM 672 C CA . ILE A 1 85 ? -23.201 6.677 14.824 1.00 51.69 85 ILE A CA 1
ATOM 673 C C . ILE A 1 85 ? -24.657 6.295 15.070 1.00 51.69 85 ILE A C 1
ATOM 675 O O . ILE A 1 85 ? -25.144 6.456 16.187 1.00 51.69 85 ILE A O 1
ATOM 679 N N . MET A 1 86 ? -25.353 5.767 14.058 1.00 49.97 86 MET A N 1
ATOM 680 C CA . MET A 1 86 ? -26.752 5.357 14.198 1.00 49.97 86 MET A CA 1
ATOM 681 C C . MET A 1 86 ? -26.909 4.267 15.259 1.00 49.97 86 MET A C 1
ATOM 683 O O . MET A 1 86 ? -27.815 4.354 16.081 1.00 49.97 86 MET A O 1
ATOM 687 N N . MET A 1 87 ? -26.000 3.291 15.301 1.00 52.50 87 MET A N 1
ATOM 688 C CA . MET A 1 87 ? -25.998 2.238 16.315 1.00 52.50 87 MET A CA 1
ATOM 689 C C . MET A 1 87 ? -25.741 2.804 17.723 1.00 52.50 87 MET A C 1
ATOM 691 O O . MET A 1 87 ? -26.468 2.460 18.649 1.00 52.50 87 MET A O 1
ATOM 695 N N . ASN A 1 88 ? -24.788 3.725 17.908 1.00 52.66 88 ASN A N 1
ATOM 696 C CA . ASN A 1 88 ? -24.555 4.380 19.206 1.00 52.66 88 ASN A CA 1
ATOM 697 C C . ASN A 1 88 ? -25.720 5.278 19.644 1.00 52.66 88 ASN A C 1
ATOM 699 O O . ASN A 1 88 ? -26.102 5.263 20.816 1.00 52.66 88 ASN A O 1
ATOM 703 N N . GLY A 1 89 ? -26.313 6.031 18.715 1.00 51.75 89 GLY A N 1
ATOM 704 C CA . GLY A 1 89 ? -27.497 6.849 18.970 1.00 51.75 89 GLY A CA 1
ATOM 705 C C . GLY A 1 89 ? -28.699 5.989 19.357 1.00 51.75 89 GLY A C 1
ATOM 706 O O . GLY A 1 89 ? -29.354 6.261 20.359 1.00 51.75 89 GLY A O 1
ATOM 707 N N . GLN A 1 90 ? -28.929 4.889 18.634 1.00 56.84 90 GLN A N 1
ATOM 708 C CA . GLN A 1 90 ? -29.959 3.905 18.966 1.00 56.84 90 GLN A CA 1
ATOM 709 C C . GLN A 1 90 ? -29.694 3.216 20.305 1.00 56.84 90 GLN A C 1
ATOM 711 O O . GLN A 1 90 ? -30.635 3.036 21.066 1.00 56.84 90 GLN A O 1
ATOM 716 N N . HIS A 1 91 ? -28.449 2.869 20.642 1.00 52.97 91 HIS A N 1
ATOM 717 C CA . HIS A 1 91 ? -28.122 2.317 21.960 1.00 52.97 91 HIS A CA 1
ATOM 718 C C . HIS A 1 91 ? -28.322 3.338 23.080 1.00 52.97 91 HIS A C 1
ATOM 720 O O . HIS A 1 91 ? -28.827 2.976 24.138 1.00 52.97 91 HIS A O 1
ATOM 726 N N . THR A 1 92 ? -27.984 4.608 22.855 1.00 54.56 92 THR A N 1
ATOM 727 C CA . THR A 1 92 ? -28.218 5.690 23.822 1.00 54.56 92 THR A CA 1
ATOM 728 C C . THR A 1 92 ? -29.709 5.901 24.062 1.00 54.56 92 THR A C 1
ATOM 730 O O . THR A 1 92 ? -30.144 5.900 25.211 1.00 54.56 92 THR A O 1
ATOM 733 N N . GLU A 1 93 ? -30.509 6.013 23.000 1.00 54.34 93 GLU A N 1
ATOM 734 C CA . GLU A 1 93 ? -31.966 6.151 23.103 1.00 54.34 93 GLU A CA 1
ATOM 735 C C . GLU A 1 93 ? -32.622 4.892 23.683 1.00 54.34 93 GLU A C 1
ATOM 737 O O . GLU A 1 93 ? -33.496 4.988 24.538 1.00 54.34 93 GLU A O 1
ATOM 742 N N . PHE A 1 94 ? -32.157 3.698 23.316 1.00 54.53 94 PHE A N 1
ATOM 743 C CA . PHE A 1 94 ? -32.615 2.443 23.910 1.00 54.53 94 PHE A CA 1
ATOM 744 C C . PHE A 1 94 ? -32.304 2.375 25.409 1.00 54.53 94 PHE A C 1
ATOM 746 O O . PHE A 1 94 ? -33.187 2.055 26.200 1.00 54.53 94 PHE A O 1
ATOM 753 N N . ASN A 1 95 ? -31.088 2.734 25.825 1.00 58.34 95 ASN A N 1
ATOM 754 C CA . ASN A 1 95 ? -30.704 2.781 27.236 1.00 58.34 95 ASN A CA 1
ATOM 755 C C . ASN A 1 95 ? -31.488 3.855 28.000 1.00 58.34 95 ASN A C 1
ATOM 757 O O . ASN A 1 95 ? -31.894 3.627 29.137 1.00 58.34 95 ASN A O 1
ATOM 761 N N . ARG A 1 96 ? -31.763 5.003 27.371 1.00 67.25 96 ARG A N 1
ATOM 762 C CA . ARG A 1 96 ? -32.608 6.064 27.930 1.00 67.25 96 ARG A CA 1
ATOM 763 C C . ARG A 1 96 ? -34.056 5.605 28.101 1.00 67.25 96 ARG A C 1
ATOM 765 O O . ARG A 1 96 ? -34.634 5.828 29.161 1.00 67.25 96 ARG A O 1
ATOM 772 N N . LEU A 1 97 ? -34.630 4.939 27.098 1.00 60.16 97 LEU A N 1
ATOM 773 C CA . LEU A 1 97 ? -35.978 4.365 27.148 1.00 60.16 97 LEU A CA 1
ATOM 774 C C . LEU A 1 97 ? -36.075 3.230 28.168 1.00 60.16 97 LEU A C 1
ATOM 776 O O . LEU A 1 97 ? -37.067 3.150 28.886 1.00 60.16 97 LEU A O 1
ATOM 780 N N . LEU A 1 98 ? -35.043 2.393 28.289 1.00 63.84 98 LEU A N 1
ATOM 781 C CA . LEU A 1 98 ? -34.943 1.408 29.363 1.00 63.84 98 LEU A CA 1
ATOM 782 C C . LEU A 1 98 ? -34.858 2.079 30.735 1.00 63.84 98 LEU A C 1
ATOM 784 O O . LEU A 1 98 ? -35.544 1.649 31.654 1.00 63.84 98 LEU A O 1
ATOM 788 N N . GLY A 1 99 ? -34.078 3.152 30.880 1.00 62.31 99 GLY A N 1
ATOM 789 C CA . GLY A 1 99 ? -33.992 3.932 32.116 1.00 62.31 99 GLY A CA 1
ATOM 790 C C . GLY A 1 99 ? -35.334 4.551 32.514 1.00 62.31 99 GLY A C 1
ATOM 791 O O . GLY A 1 99 ? -35.767 4.401 33.654 1.00 62.31 99 GLY A O 1
ATOM 792 N N . LEU A 1 100 ? -36.038 5.175 31.565 1.00 65.31 100 LEU A N 1
ATOM 793 C CA . LEU A 1 100 ? -37.387 5.713 31.773 1.00 65.31 100 LEU A CA 1
ATOM 794 C C . LEU A 1 100 ? -38.406 4.604 32.061 1.00 65.31 100 LEU A C 1
ATOM 796 O O . LEU A 1 100 ? -39.239 4.760 32.948 1.00 65.31 100 LEU A O 1
ATOM 800 N N . GLY A 1 101 ? -38.325 3.471 31.362 1.00 58.31 101 GLY A N 1
ATOM 801 C CA . GLY A 1 101 ? -39.141 2.287 31.624 1.00 58.31 101 GLY A CA 1
ATOM 802 C C . GLY A 1 101 ? -38.912 1.737 33.032 1.00 58.31 101 GLY A C 1
ATOM 803 O O . GLY A 1 101 ? -39.873 1.452 33.739 1.00 58.31 101 GLY A O 1
ATOM 804 N N . ASN A 1 102 ? -37.659 1.684 33.483 1.00 55.22 102 ASN A N 1
ATOM 805 C CA . ASN A 1 102 ? -37.290 1.287 34.839 1.00 55.22 102 ASN A CA 1
ATOM 806 C C . ASN A 1 102 ? -37.805 2.284 35.883 1.00 55.22 102 ASN A C 1
ATOM 808 O O . ASN A 1 102 ? -38.343 1.859 36.899 1.00 55.22 102 ASN A O 1
ATOM 812 N N . GLN A 1 103 ? -37.725 3.592 35.624 1.00 64.31 103 GLN A N 1
ATOM 813 C CA . GLN A 1 103 ? -38.309 4.619 36.494 1.00 64.31 103 GLN A CA 1
ATOM 814 C C . GLN A 1 103 ? -39.838 4.517 36.560 1.00 64.31 103 GLN A C 1
ATOM 816 O O . GLN A 1 103 ? -40.415 4.628 37.639 1.00 64.31 103 GLN A O 1
ATOM 821 N N . LEU A 1 104 ? -40.508 4.249 35.435 1.00 64.56 104 LEU A N 1
ATOM 822 C CA . LEU A 1 104 ? -41.957 4.040 35.396 1.00 64.56 104 LEU A CA 1
ATOM 823 C C . LEU A 1 104 ? -42.367 2.761 36.133 1.00 64.56 104 LEU A C 1
ATOM 825 O O . LEU A 1 104 ? -43.403 2.730 36.794 1.00 64.56 104 LEU A O 1
ATOM 829 N N . LEU A 1 105 ? -41.558 1.707 36.025 1.00 57.91 105 LEU A N 1
ATOM 830 C CA . LEU A 1 105 ? -41.747 0.455 36.750 1.00 57.91 105 LEU A CA 1
ATOM 831 C C . LEU A 1 105 ? -41.477 0.628 38.244 1.00 57.91 105 LEU A C 1
ATOM 833 O O . LEU A 1 105 ? -42.247 0.100 39.032 1.00 57.91 105 LEU A O 1
ATOM 837 N N . MET A 1 106 ? -40.477 1.414 38.648 1.00 55.69 106 MET A N 1
ATOM 838 C CA . MET A 1 106 ? -40.268 1.808 40.046 1.00 55.69 106 MET A CA 1
ATOM 839 C C . MET A 1 106 ? -41.457 2.615 40.578 1.00 55.69 106 MET A C 1
ATOM 841 O O . MET A 1 106 ? -41.982 2.304 41.643 1.00 55.69 106 MET A O 1
ATOM 845 N N . ALA A 1 107 ? -41.952 3.587 39.805 1.00 57.72 107 ALA A N 1
ATOM 846 C CA . ALA A 1 107 ? -43.145 4.359 40.152 1.00 57.72 107 ALA A CA 1
ATOM 847 C C . ALA A 1 107 ? -44.413 3.482 40.226 1.00 57.72 107 ALA A C 1
ATOM 849 O O . ALA A 1 107 ? -45.305 3.750 41.028 1.00 57.72 107 ALA A O 1
ATOM 850 N N . ARG A 1 108 ? -44.491 2.403 39.431 1.00 50.94 108 ARG A N 1
ATOM 851 C CA . ARG A 1 108 ? -45.581 1.409 39.465 1.00 50.94 108 ARG A CA 1
ATOM 852 C C . ARG A 1 108 ? -45.376 0.268 40.467 1.00 50.94 108 ARG A C 1
ATOM 854 O O . ARG A 1 108 ? -46.361 -0.375 40.819 1.00 50.94 108 ARG A O 1
ATOM 861 N N . GLN A 1 109 ? -44.163 0.017 40.963 1.00 48.28 109 GLN A N 1
ATOM 862 C CA . GLN A 1 109 ? -43.882 -0.976 42.011 1.00 48.28 109 GLN A CA 1
ATOM 863 C C . GLN A 1 109 ? -44.342 -0.522 43.401 1.00 48.28 109 GLN A C 1
ATOM 865 O O . GLN A 1 109 ? -44.384 -1.336 44.317 1.00 48.28 109 GLN A O 1
ATOM 870 N N . GLY A 1 110 ? -44.818 0.719 43.541 1.00 53.56 110 GLY A N 1
ATOM 871 C CA . GLY A 1 110 ? -45.713 1.076 44.640 1.00 53.56 110 GLY A CA 1
ATOM 872 C C . GLY A 1 110 ? -47.089 0.387 44.576 1.00 53.56 110 GLY A C 1
ATOM 873 O O . GLY A 1 110 ? -47.821 0.461 45.557 1.00 53.56 110 GLY A O 1
ATOM 874 N N . LEU A 1 111 ? -47.474 -0.253 43.454 1.00 49.44 111 LEU A N 1
ATOM 875 C CA . LEU A 1 111 ? -48.862 -0.687 43.219 1.00 49.44 111 LEU A CA 1
ATOM 876 C C . LEU A 1 111 ? -49.110 -2.015 42.457 1.00 49.44 111 LEU A C 1
ATOM 878 O O . LEU A 1 111 ? -50.283 -2.351 42.304 1.00 49.44 111 LEU A O 1
ATOM 882 N N . ALA A 1 112 ? -48.134 -2.814 41.989 1.00 48.44 112 ALA A N 1
ATOM 883 C CA . ALA A 1 112 ? -48.491 -4.096 41.337 1.00 48.44 112 ALA A CA 1
ATOM 884 C C . ALA A 1 112 ? -47.429 -5.216 41.345 1.00 48.44 112 ALA A C 1
ATOM 886 O O . ALA A 1 112 ? -46.298 -5.042 40.897 1.00 48.44 112 ALA A O 1
ATOM 887 N N . ASN A 1 113 ? -47.882 -6.402 41.772 1.00 48.66 113 ASN A N 1
ATOM 888 C CA . ASN A 1 113 ? -47.222 -7.712 41.756 1.00 48.66 113 ASN A CA 1
ATOM 889 C C . ASN A 1 113 ? -46.869 -8.162 40.317 1.00 48.66 113 ASN A C 1
ATOM 891 O O . ASN A 1 113 ? -47.756 -8.524 39.546 1.00 48.66 113 ASN A O 1
ATOM 895 N N . VAL A 1 114 ? -45.583 -8.198 39.963 1.00 49.03 114 VAL A N 1
ATOM 896 C CA . VAL A 1 114 ? -45.042 -8.848 38.748 1.00 49.03 114 VAL A CA 1
ATOM 897 C C . VAL A 1 114 ? -43.860 -9.728 39.190 1.00 49.03 114 VAL A C 1
ATOM 899 O O . VAL A 1 114 ? -43.163 -9.325 40.125 1.00 49.03 114 VAL A O 1
ATOM 902 N N . PRO A 1 115 ? -43.619 -10.920 38.595 1.00 44.94 115 PRO A N 1
ATOM 903 C CA . PRO A 1 115 ? -42.581 -11.839 39.062 1.00 44.94 115 PRO A CA 1
ATOM 904 C C . PRO A 1 115 ? -41.218 -11.146 39.127 1.00 44.94 115 PRO A C 1
ATOM 906 O O . PRO A 1 115 ? -40.750 -10.596 38.128 1.00 44.94 115 PRO A O 1
ATOM 909 N N . LEU A 1 116 ? -40.602 -11.161 40.313 1.00 45.94 116 LEU A N 1
ATOM 910 C CA . LEU A 1 116 ? -39.303 -10.552 40.587 1.00 45.94 116 LEU A CA 1
ATOM 911 C C . LEU A 1 116 ? -38.244 -11.095 39.617 1.00 45.94 116 LEU A C 1
ATOM 913 O O . LEU A 1 116 ? -37.765 -12.218 39.763 1.00 45.94 116 LEU A O 1
ATOM 917 N N . ARG A 1 117 ? -37.809 -10.267 38.667 1.00 50.03 117 ARG A N 1
ATOM 918 C CA . ARG A 1 117 ? -36.472 -10.390 38.092 1.00 50.03 117 ARG A CA 1
ATOM 919 C C . ARG A 1 117 ? -35.598 -9.420 38.869 1.00 50.03 117 ARG A C 1
ATOM 921 O O . ARG A 1 117 ? -35.836 -8.217 38.823 1.00 50.03 117 ARG A O 1
ATOM 928 N N . LEU A 1 118 ? -34.651 -9.956 39.635 1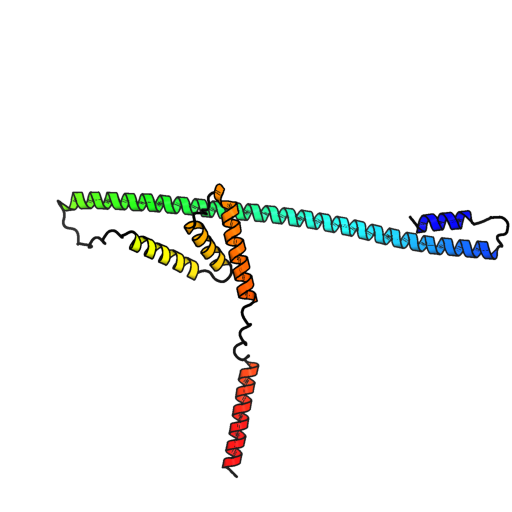.00 40.03 118 LEU A N 1
ATOM 929 C CA . LEU A 1 118 ? -33.745 -9.146 40.441 1.00 40.03 118 LEU A CA 1
ATOM 930 C C . LEU A 1 118 ? -33.042 -8.134 39.509 1.00 40.03 118 LEU A C 1
ATOM 932 O O . LEU A 1 118 ? -32.442 -8.575 38.521 1.00 40.03 118 LEU A O 1
ATOM 936 N N . PRO A 1 119 ? -33.157 -6.812 39.741 1.00 41.78 119 PRO A N 1
ATOM 937 C CA . PRO A 1 119 ? -32.424 -5.834 38.950 1.00 41.78 119 PRO A CA 1
ATOM 938 C C . PRO A 1 119 ? -30.930 -6.141 39.082 1.00 41.78 119 PRO A C 1
ATOM 940 O O . PRO A 1 119 ? -30.425 -6.334 40.189 1.00 41.78 119 PRO A O 1
ATOM 943 N N . GLN A 1 120 ? -30.234 -6.265 37.950 1.00 47.66 120 GLN A N 1
ATOM 944 C CA . GLN A 1 120 ? -28.776 -6.338 37.980 1.00 47.66 120 GLN A CA 1
ATOM 945 C C . GLN A 1 120 ? -28.263 -4.993 38.488 1.00 47.66 120 GLN A C 1
ATOM 947 O O . GLN A 1 120 ? -28.776 -3.953 38.080 1.00 47.66 120 GLN A O 1
ATOM 952 N N . ALA A 1 121 ? -27.302 -5.032 39.407 1.00 47.91 121 ALA A N 1
ATOM 953 C CA . ALA A 1 121 ? -26.668 -3.828 39.918 1.00 47.91 121 ALA A CA 1
ATOM 954 C C . ALA A 1 121 ? -26.077 -3.014 38.760 1.00 47.91 121 ALA A C 1
ATOM 956 O O . ALA A 1 121 ? -25.561 -3.595 37.799 1.00 47.91 121 ALA A O 1
ATOM 957 N N . ASP A 1 122 ? -26.151 -1.688 38.868 1.00 52.12 122 ASP A N 1
ATOM 958 C CA . ASP A 1 122 ? -25.472 -0.802 37.931 1.00 52.12 122 ASP A CA 1
ATOM 959 C C . ASP A 1 122 ? -23.985 -1.160 37.889 1.00 52.12 122 ASP A C 1
ATOM 961 O O . ASP A 1 122 ? -23.340 -1.350 38.925 1.00 52.12 122 ASP A O 1
ATOM 965 N N . LEU A 1 123 ? -23.459 -1.296 36.673 1.00 59.34 123 LEU A N 1
ATOM 966 C CA . LEU A 1 123 ? -22.062 -1.639 36.467 1.00 59.34 123 LEU A CA 1
ATOM 967 C C . LEU A 1 123 ? -21.200 -0.453 36.886 1.00 59.34 123 LEU A C 1
ATOM 969 O O . LEU A 1 123 ? -21.403 0.672 36.425 1.00 59.34 123 LEU A O 1
ATOM 973 N N . ASP A 1 124 ? -20.201 -0.705 37.724 1.00 67.56 124 ASP A N 1
ATOM 974 C CA . ASP A 1 124 ? -19.184 0.302 37.984 1.00 67.56 124 ASP A CA 1
ATOM 975 C C . ASP A 1 124 ? -18.307 0.526 36.733 1.00 67.56 124 ASP A C 1
ATOM 977 O O . ASP A 1 124 ? -18.360 -0.212 35.738 1.00 67.56 124 ASP A O 1
ATOM 981 N N . LYS A 1 125 ? -17.475 1.571 36.765 1.00 64.81 125 LYS A N 1
ATOM 982 C CA . LYS A 1 125 ? -16.598 1.912 35.637 1.00 64.81 125 LYS A CA 1
ATOM 983 C C . LYS A 1 125 ? -15.683 0.747 35.239 1.00 64.81 125 LYS A C 1
ATOM 985 O O . LYS A 1 125 ? -15.540 0.468 34.056 1.00 64.81 125 LYS A O 1
ATOM 990 N N . LYS A 1 126 ? -15.122 0.014 36.207 1.00 71.75 126 LYS A N 1
ATOM 991 C CA . LYS A 1 126 ? -14.215 -1.112 35.926 1.00 71.75 126 LYS A CA 1
ATOM 992 C C . LYS A 1 126 ? -14.955 -2.269 35.263 1.00 71.75 126 LYS A C 1
ATOM 994 O O . LYS A 1 126 ? -14.414 -2.909 34.365 1.00 71.75 126 LYS A O 1
ATOM 999 N N . GLN A 1 127 ? -16.177 -2.546 35.706 1.00 61.38 127 GLN A N 1
ATOM 1000 C CA . GLN A 1 127 ? -17.029 -3.579 35.127 1.00 61.38 127 GLN A CA 1
ATOM 1001 C C . GLN A 1 127 ? -17.451 -3.211 33.700 1.00 61.38 127 GLN A C 1
ATOM 1003 O O . GLN A 1 127 ? -17.446 -4.068 32.816 1.00 61.38 127 GLN A O 1
ATOM 1008 N N . THR A 1 128 ? -17.742 -1.933 33.456 1.00 65.75 128 THR A N 1
ATOM 1009 C CA . THR A 1 128 ? -18.061 -1.407 32.123 1.00 65.75 128 THR A CA 1
ATOM 1010 C C . THR A 1 128 ? -16.864 -1.531 31.176 1.00 65.75 128 THR A C 1
ATOM 1012 O O . THR A 1 128 ? -16.999 -2.123 30.103 1.00 65.75 128 THR A O 1
ATOM 1015 N N . ASP A 1 129 ? -15.679 -1.094 31.610 1.00 72.31 129 ASP A N 1
ATOM 1016 C CA . ASP A 1 129 ? -14.435 -1.188 30.835 1.00 72.31 129 ASP A CA 1
ATOM 1017 C C . ASP A 1 129 ? -14.081 -2.656 30.516 1.00 72.31 129 ASP A C 1
ATOM 1019 O O . ASP A 1 129 ? -13.659 -2.993 29.407 1.00 72.31 129 ASP A O 1
ATOM 1023 N N . ALA A 1 130 ? -14.291 -3.572 31.471 1.00 66.75 130 ALA A N 1
ATOM 1024 C CA . ALA A 1 130 ? -14.048 -5.001 31.277 1.00 66.75 130 ALA A CA 1
ATOM 1025 C C . ALA A 1 130 ? -14.984 -5.622 30.226 1.00 66.75 130 ALA A C 1
ATOM 1027 O O . ALA A 1 130 ? -14.548 -6.441 29.411 1.00 66.75 130 ALA A O 1
ATOM 1028 N N . LEU A 1 131 ? -16.260 -5.227 30.217 1.00 68.31 131 LEU A N 1
ATOM 1029 C CA . LEU A 1 131 ? -17.222 -5.677 29.212 1.00 68.31 131 LEU A CA 1
ATOM 1030 C C . LEU A 1 131 ? -16.911 -5.098 27.832 1.00 68.31 131 LEU A C 1
ATOM 1032 O O . LEU A 1 131 ? -17.027 -5.812 26.836 1.00 68.31 131 LEU A O 1
ATOM 1036 N N . GLU A 1 132 ? -16.487 -3.838 27.758 1.00 77.31 132 GLU A N 1
ATOM 1037 C CA . GLU A 1 132 ? -16.063 -3.227 26.500 1.00 77.31 132 GLU A CA 1
ATOM 1038 C C . GLU A 1 132 ? -14.838 -3.942 25.925 1.00 77.31 132 GLU A C 1
ATOM 1040 O O . GLU A 1 132 ? -14.849 -4.359 24.765 1.00 77.31 132 GLU A O 1
ATOM 1045 N N . LYS A 1 133 ? -13.827 -4.199 26.759 1.00 80.00 133 LYS A N 1
ATOM 1046 C CA . LYS A 1 133 ? -12.663 -4.997 26.371 1.00 80.00 133 LYS A CA 1
ATOM 1047 C C . LYS A 1 133 ? -13.065 -6.389 25.880 1.00 80.00 133 LYS A C 1
ATOM 1049 O O . LYS A 1 133 ? -12.601 -6.819 24.829 1.00 80.00 133 LYS A O 1
ATOM 1054 N N . SER A 1 134 ? -13.974 -7.067 26.584 1.00 70.69 134 SER A N 1
ATOM 1055 C CA . SER A 1 134 ? -14.477 -8.383 26.171 1.00 70.69 134 SER A CA 1
ATOM 1056 C C . SER A 1 134 ? -15.150 -8.349 24.792 1.00 70.69 134 SER A C 1
ATOM 1058 O O . SER A 1 134 ? -14.943 -9.260 23.987 1.00 70.69 134 SER A O 1
ATOM 1060 N N . ARG A 1 135 ? -15.910 -7.291 24.481 1.00 77.88 135 ARG A N 1
ATOM 1061 C CA . ARG A 1 135 ? -16.515 -7.094 23.153 1.00 77.88 135 ARG A CA 1
ATOM 1062 C C . ARG A 1 135 ? -15.453 -6.876 22.075 1.00 77.88 135 ARG A C 1
ATOM 1064 O O . ARG A 1 135 ? -15.511 -7.539 21.041 1.00 77.88 135 ARG A O 1
ATOM 1071 N N . ARG A 1 136 ? -14.459 -6.018 22.335 1.00 81.75 136 ARG A N 1
ATOM 1072 C CA . ARG A 1 136 ? -13.328 -5.777 21.419 1.00 81.75 136 ARG A CA 1
ATOM 1073 C C . ARG A 1 136 ? -12.545 -7.066 21.147 1.00 81.75 136 ARG A C 1
ATOM 1075 O O . ARG A 1 136 ? -12.252 -7.383 19.996 1.00 81.75 136 ARG A O 1
ATOM 1082 N N . ASP A 1 137 ? -12.274 -7.859 22.181 1.00 78.19 137 ASP A N 1
ATOM 1083 C CA . ASP A 1 137 ? -11.585 -9.148 22.052 1.00 78.19 137 ASP A CA 1
ATOM 1084 C C . ASP A 1 137 ? -12.397 -10.153 21.214 1.00 78.19 137 ASP A C 1
ATOM 1086 O O . ASP A 1 137 ? -11.833 -10.874 20.383 1.00 78.19 137 ASP A O 1
ATOM 1090 N N . LEU A 1 138 ? -13.727 -10.173 21.367 1.00 77.56 138 LEU A N 1
ATOM 1091 C CA . LEU A 1 138 ? -14.611 -10.999 20.543 1.00 77.56 138 LEU A CA 1
ATOM 1092 C C . LEU A 1 138 ? -14.574 -10.575 19.067 1.00 77.56 138 LEU A C 1
ATOM 1094 O O . LEU A 1 138 ? -14.497 -11.439 18.193 1.00 77.56 138 LEU A O 1
ATOM 1098 N N . GLU A 1 139 ? -14.588 -9.277 18.766 1.00 81.00 139 GLU A N 1
ATOM 1099 C CA . GLU A 1 139 ? -14.450 -8.776 17.392 1.00 81.00 139 GLU A CA 1
ATOM 1100 C C . GLU A 1 139 ? -13.088 -9.144 16.791 1.00 81.00 139 GLU A C 1
ATOM 1102 O O . GLU A 1 139 ? -13.023 -9.704 15.693 1.00 81.00 139 GLU A O 1
ATOM 1107 N N . LEU A 1 140 ? -12.005 -8.956 17.549 1.00 82.44 140 LEU A N 1
ATOM 1108 C CA . LEU A 1 140 ? -10.657 -9.362 17.145 1.00 82.44 140 LEU A CA 1
ATOM 1109 C C . LEU A 1 140 ? -10.533 -10.873 16.927 1.00 82.44 140 LEU A C 1
ATOM 1111 O O . LEU A 1 140 ? -9.735 -11.305 16.095 1.00 82.44 140 LEU A O 1
ATOM 1115 N N . SER A 1 141 ? -11.298 -11.691 17.654 1.00 79.81 141 SER A N 1
ATOM 1116 C CA . SER A 1 141 ? -11.278 -13.152 17.502 1.00 79.81 141 SER A CA 1
ATOM 1117 C C . SER A 1 141 ? -11.838 -13.624 16.155 1.00 79.81 141 SER A C 1
ATOM 1119 O O . SER A 1 141 ? -11.429 -14.673 15.653 1.00 79.81 141 SER A O 1
ATOM 1121 N N . ARG A 1 142 ? -12.733 -12.838 15.541 1.00 84.56 142 ARG A N 1
ATOM 1122 C CA . ARG A 1 142 ? -13.331 -13.138 14.229 1.00 84.56 142 ARG A CA 1
ATOM 1123 C C . ARG A 1 142 ? -12.383 -12.830 13.070 1.00 84.56 142 ARG A C 1
ATOM 1125 O O . ARG A 1 142 ? -12.584 -13.338 11.970 1.00 84.56 142 ARG A O 1
ATOM 1132 N N . LEU A 1 143 ? -11.355 -12.016 13.308 1.00 84.38 143 LEU A N 1
ATOM 1133 C CA . LEU A 1 143 ? -10.385 -11.587 12.304 1.00 84.38 143 LEU A CA 1
ATOM 1134 C C . LEU A 1 143 ? -9.072 -12.372 12.418 1.00 84.38 143 LEU A C 1
ATOM 1136 O O . LEU A 1 143 ? -8.719 -12.909 13.469 1.00 84.38 143 LEU A O 1
ATOM 1140 N N . LYS A 1 144 ? -8.312 -12.428 11.320 1.00 85.62 144 LYS A N 1
ATOM 1141 C CA . LYS A 1 144 ? -6.987 -13.066 11.261 1.00 85.62 144 LYS A CA 1
ATOM 1142 C C . LYS A 1 144 ? -5.987 -12.191 10.507 1.00 85.62 144 LYS A C 1
ATOM 1144 O O . LYS A 1 144 ? -6.380 -11.340 9.711 1.00 85.62 144 LYS A O 1
ATOM 1149 N N . GLY A 1 145 ? -4.701 -12.438 10.759 1.00 89.25 145 GLY A N 1
ATOM 1150 C CA . GLY A 1 145 ? -3.590 -11.774 10.077 1.00 89.25 145 GLY A CA 1
ATOM 1151 C C . GLY A 1 145 ? -3.640 -10.251 10.202 1.00 89.25 145 GLY A C 1
ATOM 1152 O O . GLY A 1 145 ? -3.996 -9.713 11.249 1.00 89.25 145 GLY A O 1
ATOM 1153 N N . GLU A 1 146 ? -3.334 -9.570 9.101 1.00 87.12 146 GLU A N 1
ATOM 1154 C CA . GLU A 1 146 ? -3.218 -8.111 9.055 1.00 87.12 146 GLU A CA 1
ATOM 1155 C C . GLU A 1 146 ? -4.528 -7.383 9.400 1.00 87.12 146 GLU A C 1
ATOM 1157 O O . GLU A 1 146 ? -4.507 -6.341 10.048 1.00 87.12 146 GLU A O 1
ATOM 1162 N N . ALA A 1 147 ? -5.687 -7.946 9.035 1.00 86.69 147 ALA A N 1
ATOM 1163 C CA . ALA A 1 147 ? -6.987 -7.346 9.345 1.00 86.69 147 ALA A CA 1
ATOM 1164 C C . ALA A 1 147 ? -7.255 -7.298 10.857 1.00 86.69 147 ALA A C 1
ATOM 1166 O O . ALA A 1 147 ? -7.797 -6.315 11.362 1.00 86.69 147 ALA A O 1
ATOM 1167 N N . LYS A 1 148 ? -6.836 -8.344 11.584 1.00 90.00 148 LYS A N 1
ATOM 1168 C CA . LYS A 1 148 ? -6.911 -8.377 13.048 1.00 90.00 148 LYS A CA 1
ATOM 1169 C C . LYS A 1 148 ? -5.991 -7.327 13.660 1.00 90.00 148 LYS A C 1
ATOM 1171 O O . LYS A 1 148 ? -6.420 -6.595 14.548 1.00 90.00 148 LYS A O 1
ATOM 1176 N N . GLU A 1 149 ? -4.755 -7.234 13.174 1.00 91.44 149 GLU A N 1
ATOM 1177 C CA . GLU A 1 149 ? -3.792 -6.274 13.715 1.00 91.44 149 GLU A CA 1
ATOM 1178 C C . GLU A 1 149 ? -4.216 -4.829 13.434 1.00 91.44 149 GLU A C 1
ATOM 1180 O O . GLU A 1 149 ? -4.158 -3.982 14.319 1.00 91.44 149 GLU A O 1
ATOM 1185 N N . ARG A 1 150 ? -4.763 -4.550 12.248 1.00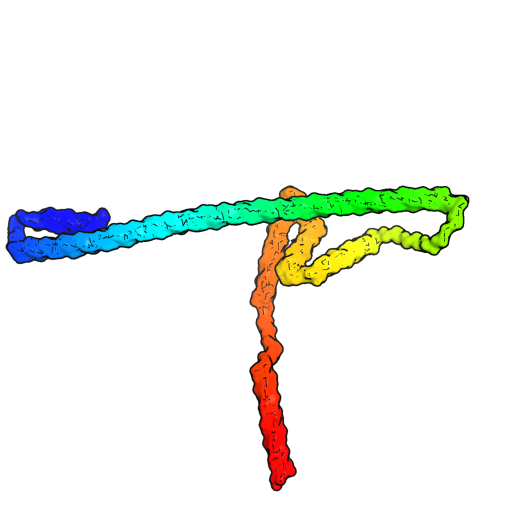 91.44 150 ARG A N 1
ATOM 1186 C CA . ARG A 1 150 ? -5.294 -3.226 11.907 1.00 91.44 150 ARG A CA 1
ATOM 1187 C C . ARG A 1 150 ? -6.434 -2.795 12.830 1.00 91.44 150 ARG A C 1
ATOM 1189 O O . ARG A 1 150 ? -6.488 -1.629 13.223 1.00 91.44 150 ARG A O 1
ATOM 1196 N N . LEU A 1 151 ? -7.345 -3.712 13.167 1.00 88.19 151 LEU A N 1
ATOM 1197 C CA . LEU A 1 151 ? -8.437 -3.421 14.099 1.00 88.19 151 LEU A CA 1
ATOM 1198 C C . LEU A 1 151 ? -7.904 -3.204 15.522 1.00 88.19 151 LEU A C 1
ATOM 1200 O O . LEU A 1 151 ? -8.302 -2.252 16.185 1.00 88.19 151 LEU A O 1
ATOM 1204 N N . ARG A 1 152 ? -6.937 -4.017 15.960 1.00 92.19 152 ARG A N 1
ATOM 1205 C CA . ARG A 1 152 ? -6.275 -3.843 17.259 1.00 92.19 152 ARG A CA 1
ATOM 1206 C C . ARG A 1 152 ? -5.589 -2.477 17.370 1.00 92.19 152 ARG A C 1
ATOM 1208 O O . ARG A 1 152 ? -5.754 -1.798 18.378 1.00 92.19 152 ARG A O 1
ATOM 1215 N N . LEU A 1 153 ? -4.860 -2.067 16.332 1.00 93.25 153 LEU A N 1
ATOM 1216 C CA . LEU A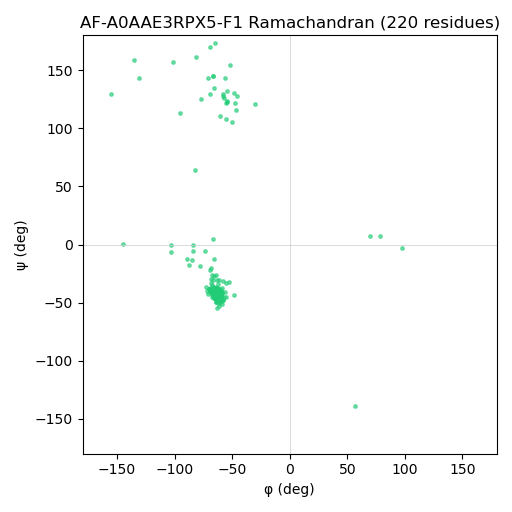 1 153 ? -4.203 -0.757 16.263 1.00 93.25 153 LEU A CA 1
ATOM 1217 C C . LEU A 1 153 ? -5.211 0.393 16.194 1.00 93.25 153 LEU A C 1
ATOM 1219 O O . LEU A 1 153 ? -4.937 1.472 16.704 1.00 93.25 153 LEU A O 1
ATOM 1223 N N . SER A 1 154 ? -6.387 0.158 15.607 1.00 90.06 154 SER A N 1
ATOM 1224 C CA . SER A 1 154 ? -7.481 1.133 15.614 1.00 90.06 154 SER A CA 1
ATOM 1225 C C . SER A 1 154 ? -8.003 1.370 17.031 1.00 90.06 154 SER A C 1
ATOM 1227 O O . SER A 1 154 ? -8.083 2.522 17.434 1.00 90.06 154 SER A O 1
ATOM 1229 N N . TYR A 1 155 ? -8.251 0.312 17.815 1.00 90.06 155 TYR A N 1
ATOM 1230 C CA . TYR A 1 155 ? -8.631 0.475 19.224 1.00 90.06 155 TYR A CA 1
ATOM 1231 C C . TYR A 1 155 ? -7.535 1.156 20.047 1.00 90.06 155 TYR A C 1
ATOM 1233 O O . TYR A 1 155 ? -7.838 2.024 20.855 1.00 90.06 155 TYR A O 1
ATOM 1241 N N . ALA A 1 156 ? -6.265 0.810 19.817 1.00 91.75 156 ALA A N 1
ATOM 1242 C CA . ALA A 1 156 ? -5.149 1.467 20.495 1.00 91.75 156 ALA A CA 1
ATOM 1243 C C . ALA A 1 156 ? -5.071 2.967 20.161 1.00 91.75 156 ALA A C 1
ATOM 1245 O O . ALA A 1 156 ? -4.777 3.775 21.036 1.00 91.75 156 ALA A O 1
ATOM 1246 N N . ALA A 1 157 ? -5.352 3.350 18.911 1.00 90.12 157 ALA A N 1
ATOM 1247 C CA . ALA A 1 157 ? -5.436 4.753 18.520 1.00 90.12 157 ALA A CA 1
ATOM 1248 C C . ALA A 1 157 ? -6.602 5.465 19.222 1.00 90.12 157 ALA A C 1
ATOM 1250 O O . ALA A 1 157 ? -6.417 6.561 19.749 1.00 90.12 157 ALA A O 1
ATOM 1251 N N . ASP A 1 158 ? -7.771 4.825 19.276 1.00 87.31 158 ASP A N 1
ATOM 1252 C CA . ASP A 1 158 ? -8.954 5.382 19.929 1.00 87.31 158 ASP A CA 1
ATOM 1253 C C . ASP A 1 158 ? -8.711 5.569 21.447 1.00 87.31 158 ASP A C 1
ATOM 1255 O O . ASP A 1 158 ? -9.039 6.622 21.993 1.00 87.31 158 ASP A O 1
ATOM 1259 N N . ASP A 1 159 ? -8.029 4.622 22.107 1.00 88.56 159 ASP A N 1
ATOM 1260 C CA . ASP A 1 159 ? -7.634 4.709 23.525 1.00 88.56 159 ASP A CA 1
ATOM 1261 C C . ASP A 1 159 ? -6.608 5.832 23.797 1.00 88.56 159 ASP A C 1
ATOM 1263 O O . ASP A 1 159 ? -6.559 6.383 24.898 1.00 88.56 159 ASP A O 1
ATOM 1267 N N . LEU A 1 160 ? -5.800 6.200 22.794 1.00 90.62 160 LEU A N 1
ATOM 1268 C CA . LEU A 1 160 ? -4.860 7.330 22.843 1.00 90.62 160 LEU A CA 1
ATOM 1269 C C . LEU A 1 160 ? -5.515 8.680 22.506 1.00 90.62 160 LEU A C 1
ATOM 1271 O O . LEU A 1 160 ? -4.835 9.706 22.502 1.00 90.62 160 LEU A O 1
ATOM 1275 N N . GLY A 1 161 ? -6.814 8.698 22.199 1.00 88.19 161 GLY A N 1
ATOM 1276 C CA . GLY A 1 161 ? -7.527 9.900 21.768 1.00 88.19 161 GLY A CA 1
ATOM 1277 C C . GLY A 1 161 ? -7.288 10.277 20.303 1.00 88.19 161 GLY A C 1
ATOM 1278 O O . GLY A 1 161 ? -7.766 11.318 19.859 1.00 88.19 161 GLY A O 1
ATOM 1279 N N . LEU A 1 162 ? -6.604 9.429 19.527 1.00 88.06 162 LEU A N 1
ATOM 1280 C CA . LEU A 1 162 ? -6.492 9.543 18.071 1.00 88.06 162 LEU A CA 1
ATOM 1281 C C . LEU A 1 162 ? -7.733 8.925 17.418 1.00 88.06 162 LEU A C 1
ATOM 1283 O O . LEU A 1 162 ? -7.666 7.908 16.720 1.00 88.06 162 LEU A O 1
ATOM 1287 N N . THR A 1 163 ? -8.880 9.542 17.694 1.00 86.75 163 THR A N 1
ATOM 1288 C CA . THR A 1 163 ? -10.195 9.105 17.220 1.00 86.75 163 THR A CA 1
ATOM 1289 C C . THR A 1 163 ? -10.298 9.202 15.696 1.00 86.75 163 THR A C 1
ATOM 1291 O O . THR A 1 163 ? -9.432 9.737 15.001 1.00 86.75 163 THR A O 1
ATOM 1294 N N . SER A 1 164 ? -11.405 8.709 15.143 1.00 81.62 164 SER A N 1
ATOM 1295 C CA . SER A 1 164 ? -11.715 8.849 13.713 1.00 81.62 164 SER A CA 1
ATOM 1296 C C . SER A 1 164 ? -11.992 10.289 13.239 1.00 81.62 164 SER A C 1
ATOM 1298 O O . SER A 1 164 ? -12.329 10.480 12.070 1.00 81.62 164 SER A O 1
ATOM 1300 N N . ASP A 1 165 ? -11.844 11.294 14.108 1.00 82.31 165 ASP A N 1
ATOM 1301 C CA . ASP A 1 165 ? -12.074 12.693 13.756 1.00 82.31 165 ASP A CA 1
ATOM 1302 C C . ASP A 1 165 ? -11.029 13.204 12.744 1.00 82.31 165 ASP A C 1
ATOM 1304 O O . ASP A 1 165 ? -9.845 12.854 12.841 1.00 82.31 165 ASP A O 1
ATOM 1308 N N . PRO A 1 166 ? -11.409 14.093 11.802 1.00 83.25 166 PRO A N 1
ATOM 1309 C CA . PRO A 1 166 ? -10.506 14.573 10.750 1.00 83.25 166 PRO A CA 1
ATOM 1310 C C . PRO A 1 166 ? -9.199 15.184 11.272 1.00 83.25 166 PRO A C 1
ATOM 1312 O O . PRO A 1 166 ? -8.149 15.023 10.656 1.00 83.25 166 PRO A O 1
ATOM 1315 N N . GLN A 1 167 ? -9.246 15.841 12.434 1.00 87.25 167 GLN A N 1
ATOM 1316 C CA . GLN A 1 167 ? -8.082 16.469 13.067 1.00 87.25 167 GLN A CA 1
ATOM 1317 C C . GLN A 1 167 ? -6.993 15.467 13.483 1.00 87.25 167 GLN A C 1
ATOM 1319 O O . GLN A 1 167 ? -5.818 15.822 13.524 1.00 87.25 167 GLN A O 1
ATOM 1324 N N . PHE A 1 168 ? -7.363 14.213 13.751 1.00 87.81 168 PHE A N 1
ATOM 1325 C CA . PHE A 1 168 ? -6.431 13.162 14.159 1.00 87.81 168 PHE A CA 1
ATOM 1326 C C . PHE A 1 168 ? -6.110 12.188 13.029 1.00 87.81 168 PHE A C 1
ATOM 1328 O O . PHE A 1 168 ? -5.309 11.277 13.228 1.00 87.81 168 PHE A O 1
ATOM 1335 N N . GLN A 1 169 ? -6.680 12.374 11.833 1.00 85.88 169 GLN A N 1
ATOM 1336 C CA . GLN A 1 169 ? -6.558 11.421 10.733 1.00 85.88 169 GLN A CA 1
ATOM 1337 C C . GLN A 1 169 ? -5.096 11.108 10.392 1.00 85.88 169 GLN A C 1
ATOM 1339 O O . GLN A 1 169 ? -4.747 9.939 10.240 1.00 85.88 169 GLN A O 1
ATOM 1344 N N . THR A 1 170 ? -4.233 12.123 10.310 1.00 90.56 170 THR A N 1
ATOM 1345 C CA . THR A 1 170 ? -2.811 11.938 9.986 1.00 90.56 170 THR A CA 1
ATOM 1346 C C . THR A 1 170 ? -2.100 11.106 11.050 1.00 90.56 170 THR A C 1
ATOM 1348 O O . THR A 1 170 ? -1.551 10.055 10.727 1.00 90.56 170 THR A O 1
ATOM 1351 N N . GLY A 1 171 ? -2.177 11.516 12.321 1.00 89.00 171 GLY A N 1
ATOM 1352 C CA . GLY A 1 171 ? -1.519 10.807 13.425 1.00 89.00 171 GLY A CA 1
ATOM 1353 C C . GLY A 1 171 ? -2.080 9.400 13.645 1.00 89.00 171 GLY A C 1
ATOM 1354 O O . GLY A 1 171 ? -1.333 8.455 13.889 1.00 89.00 171 GLY A O 1
ATOM 1355 N N . ARG A 1 172 ? -3.394 9.222 13.468 1.00 92.94 172 ARG A N 1
ATOM 1356 C CA . ARG A 1 172 ? -4.053 7.915 13.529 1.00 92.94 172 ARG A CA 1
ATOM 1357 C C . ARG A 1 172 ? -3.559 6.979 12.431 1.00 92.94 172 ARG A C 1
ATOM 1359 O O . ARG A 1 172 ? -3.258 5.819 12.705 1.00 92.94 172 ARG A O 1
ATOM 1366 N N . GLN A 1 173 ? -3.490 7.457 11.187 1.00 90.75 173 GLN A N 1
ATOM 1367 C CA . GLN A 1 173 ? -2.996 6.648 10.069 1.00 90.75 173 GLN A CA 1
ATOM 1368 C C . GLN A 1 173 ? -1.515 6.324 10.229 1.00 90.75 173 GLN A C 1
ATOM 1370 O O . GLN A 1 173 ? -1.117 5.202 9.939 1.00 90.75 173 GLN A O 1
ATOM 1375 N N . GLU A 1 174 ? -0.713 7.266 10.714 1.00 93.19 174 GLU A N 1
ATOM 1376 C CA . GLU A 1 174 ? 0.701 7.037 10.999 1.00 93.19 174 GLU A CA 1
ATOM 1377 C C . GLU A 1 174 ? 0.892 5.934 12.048 1.00 93.19 174 GLU A C 1
ATOM 1379 O O . GLU A 1 174 ? 1.605 4.967 11.783 1.00 93.19 174 GLU A O 1
ATOM 1384 N N . LEU A 1 175 ? 0.185 6.004 13.181 1.00 92.62 175 LEU A N 1
ATOM 1385 C CA . LEU A 1 175 ? 0.237 4.971 14.220 1.00 92.62 175 LEU A CA 1
ATOM 1386 C C . LEU A 1 175 ? -0.157 3.596 13.671 1.00 92.62 175 LEU A C 1
ATOM 1388 O O . LEU A 1 175 ? 0.551 2.610 13.886 1.00 92.62 175 LEU A O 1
ATOM 1392 N N . ILE A 1 176 ? -1.267 3.526 12.932 1.00 91.88 176 ILE A N 1
ATOM 1393 C CA . ILE A 1 176 ? -1.751 2.269 12.353 1.00 91.88 176 ILE A CA 1
ATOM 1394 C C . ILE A 1 176 ? -0.757 1.726 11.321 1.00 91.88 176 ILE A C 1
ATOM 1396 O O . ILE A 1 176 ? -0.459 0.535 11.331 1.00 91.88 176 ILE A O 1
ATOM 1400 N N . ASN A 1 177 ? -0.220 2.568 10.437 1.00 92.81 177 ASN A N 1
ATOM 1401 C CA . ASN A 1 177 ? 0.716 2.133 9.402 1.00 92.81 177 ASN A CA 1
ATOM 1402 C C . ASN A 1 177 ? 2.050 1.670 9.996 1.00 92.81 177 ASN A C 1
ATOM 1404 O O . ASN A 1 177 ? 2.564 0.635 9.572 1.00 92.81 177 ASN A O 1
ATOM 1408 N N . ASN A 1 178 ? 2.574 2.386 10.993 1.00 94.06 178 ASN A N 1
ATOM 1409 C CA . ASN A 1 178 ? 3.805 2.016 11.688 1.00 94.06 178 ASN A CA 1
ATOM 1410 C C . ASN A 1 178 ? 3.637 0.681 12.422 1.00 94.06 178 ASN A C 1
ATOM 1412 O O . ASN A 1 178 ? 4.450 -0.223 12.235 1.00 94.06 178 ASN A O 1
ATOM 1416 N N . GLY A 1 179 ? 2.542 0.513 13.170 1.00 92.44 179 GLY A N 1
ATOM 1417 C CA . GLY A 1 179 ? 2.241 -0.747 13.852 1.00 92.44 179 GLY A CA 1
ATOM 1418 C C . GLY A 1 179 ? 2.028 -1.916 12.884 1.00 92.44 179 GLY A C 1
ATOM 1419 O O . GLY A 1 179 ? 2.501 -3.025 13.129 1.00 92.44 179 GLY A O 1
ATOM 1420 N N . LEU A 1 180 ? 1.377 -1.683 11.738 1.00 94.00 180 LEU A N 1
ATOM 1421 C CA . LEU A 1 180 ? 1.226 -2.708 10.700 1.00 94.00 180 LEU A CA 1
ATOM 1422 C C . LEU A 1 180 ? 2.561 -3.074 10.048 1.00 94.00 180 LEU A C 1
ATOM 1424 O O . LEU A 1 180 ? 2.798 -4.249 9.774 1.00 94.00 180 LEU A O 1
ATOM 1428 N N . ALA A 1 181 ? 3.433 -2.098 9.792 1.00 93.00 181 ALA A N 1
ATOM 1429 C CA . ALA A 1 181 ? 4.768 -2.354 9.266 1.00 93.00 181 ALA A CA 1
ATOM 1430 C C . ALA A 1 181 ? 5.605 -3.177 10.256 1.00 93.00 181 ALA A C 1
ATOM 1432 O O . ALA A 1 181 ? 6.222 -4.164 9.856 1.00 93.00 181 ALA A O 1
ATOM 1433 N N . GLU A 1 182 ? 5.564 -2.833 11.546 1.00 92.50 182 GLU A N 1
ATOM 1434 C CA . GLU A 1 182 ? 6.206 -3.610 12.608 1.00 92.50 182 GLU A CA 1
ATOM 1435 C C . GLU A 1 182 ? 5.676 -5.049 12.646 1.00 92.50 182 GLU A C 1
ATOM 1437 O O . GLU A 1 182 ? 6.455 -6.003 12.638 1.00 92.50 182 GLU A O 1
ATOM 1442 N N . TRP A 1 183 ? 4.354 -5.229 12.608 1.00 92.31 183 TRP A N 1
ATOM 1443 C CA . TRP A 1 183 ? 3.743 -6.554 12.590 1.00 92.31 183 TRP A CA 1
ATOM 1444 C C . TRP A 1 183 ? 4.167 -7.376 11.370 1.00 92.31 183 TRP A C 1
ATOM 1446 O O . TRP A 1 183 ? 4.548 -8.535 11.525 1.00 92.31 183 TRP A O 1
ATOM 1456 N N . ARG A 1 184 ? 4.166 -6.786 10.166 1.00 91.12 184 ARG A N 1
ATOM 1457 C CA . ARG A 1 184 ? 4.626 -7.460 8.939 1.00 91.12 184 ARG A CA 1
ATOM 1458 C C . ARG A 1 184 ? 6.099 -7.850 9.028 1.00 91.12 184 ARG A C 1
ATOM 1460 O O . ARG A 1 184 ? 6.449 -8.955 8.626 1.00 91.12 184 ARG A O 1
ATOM 1467 N N . ASN A 1 185 ? 6.945 -6.980 9.578 1.00 90.81 185 ASN A N 1
ATOM 1468 C CA . ASN A 1 185 ? 8.358 -7.281 9.802 1.00 90.81 185 ASN A CA 1
ATOM 1469 C C . ASN A 1 185 ? 8.521 -8.439 10.790 1.00 90.81 185 ASN A C 1
ATOM 1471 O O . ASN A 1 185 ? 9.296 -9.358 10.541 1.00 90.81 185 ASN A O 1
ATOM 1475 N N . ASN A 1 186 ? 7.755 -8.440 11.880 1.00 87.94 186 ASN A N 1
ATOM 1476 C CA . ASN A 1 186 ? 7.778 -9.509 12.872 1.00 87.94 186 ASN A CA 1
ATOM 1477 C C . ASN A 1 186 ? 7.263 -10.833 12.296 1.00 87.94 186 ASN A C 1
ATOM 1479 O O . ASN A 1 186 ? 7.876 -11.868 12.532 1.00 87.94 186 ASN A O 1
ATOM 1483 N N . GLU A 1 187 ? 6.187 -10.821 11.506 1.00 84.94 187 GLU A N 1
ATOM 1484 C CA . GLU A 1 187 ? 5.696 -12.002 10.784 1.00 84.94 187 GLU A CA 1
ATOM 1485 C C . GLU A 1 187 ? 6.720 -12.528 9.774 1.00 84.94 187 GLU A C 1
ATOM 1487 O O . GLU A 1 187 ? 6.939 -13.735 9.711 1.00 84.94 187 GLU A O 1
ATOM 1492 N N . ALA A 1 188 ? 7.383 -11.648 9.019 1.00 83.62 188 ALA A N 1
ATOM 1493 C CA . ALA A 1 188 ? 8.419 -12.033 8.060 1.00 83.62 188 ALA A CA 1
ATOM 1494 C C . ALA A 1 188 ? 9.678 -12.593 8.745 1.00 83.62 188 ALA A C 1
ATOM 1496 O O . ALA A 1 188 ? 10.305 -13.517 8.228 1.00 83.62 188 ALA A O 1
ATOM 1497 N N . ASN A 1 189 ? 10.021 -12.061 9.922 1.00 82.62 189 ASN A N 1
ATOM 1498 C CA . ASN A 1 189 ? 11.157 -12.493 10.734 1.00 82.62 189 ASN A CA 1
ATOM 1499 C C . ASN A 1 189 ? 10.845 -13.693 11.631 1.00 82.62 189 ASN A C 1
ATOM 1501 O O . ASN A 1 189 ? 11.761 -14.217 12.274 1.00 82.62 189 ASN A O 1
ATOM 1505 N N . LYS A 1 190 ? 9.588 -14.157 11.699 1.00 78.19 190 LYS A N 1
ATOM 1506 C CA . LYS A 1 190 ? 9.286 -15.396 12.414 1.00 78.19 190 LYS A CA 1
ATOM 1507 C C . LYS A 1 190 ? 10.129 -16.506 11.791 1.00 78.19 190 LYS A C 1
ATOM 1509 O O . LYS A 1 190 ? 10.059 -16.703 10.573 1.00 78.19 190 LYS A O 1
ATOM 1514 N N . PRO A 1 191 ? 10.918 -17.247 12.594 1.00 69.38 191 PRO A N 1
ATOM 1515 C CA . PRO A 1 191 ? 11.636 -18.393 12.072 1.00 69.38 191 PRO A CA 1
ATOM 1516 C C . PRO A 1 191 ? 10.594 -19.281 11.408 1.00 69.38 191 PRO A C 1
ATOM 1518 O O . PRO A 1 191 ? 9.605 -19.643 12.054 1.00 69.38 191 PRO A O 1
ATOM 1521 N N . LYS A 1 192 ? 10.779 -19.573 10.110 1.00 58.91 192 LYS A 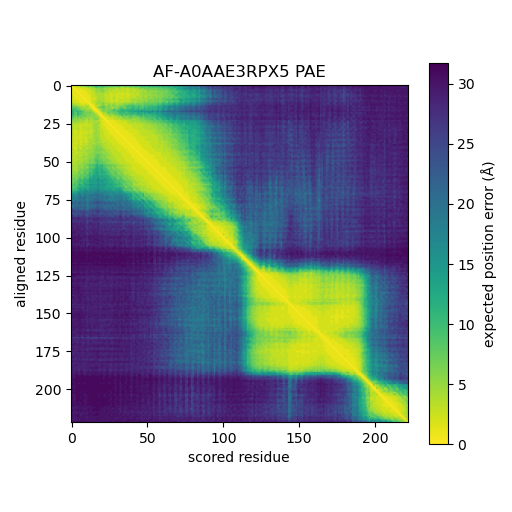N 1
ATOM 1522 C CA . LYS A 1 192 ? 9.923 -20.525 9.402 1.00 58.91 192 LYS A CA 1
ATOM 1523 C C . LYS A 1 192 ? 9.818 -21.728 10.317 1.00 58.91 192 LYS A C 1
ATOM 1525 O O . LYS A 1 192 ? 10.845 -22.335 10.632 1.00 58.91 192 LYS A O 1
ATOM 1530 N N . ALA A 1 193 ? 8.608 -22.016 10.800 1.00 54.16 193 ALA A N 1
ATOM 1531 C CA . ALA A 1 193 ? 8.377 -23.236 11.542 1.00 54.16 193 ALA A CA 1
ATOM 1532 C C . ALA A 1 193 ? 9.017 -24.335 10.696 1.00 54.16 193 ALA A C 1
ATOM 1534 O O . ALA A 1 193 ? 8.700 -24.430 9.507 1.00 54.16 193 ALA A O 1
ATOM 1535 N N . LYS A 1 194 ? 9.978 -25.086 11.259 1.00 51.06 194 LYS A N 1
ATOM 1536 C CA . LYS A 1 194 ? 10.376 -26.361 10.663 1.00 51.06 194 LYS A CA 1
ATOM 1537 C C . LYS A 1 194 ? 9.051 -27.067 10.453 1.00 51.06 194 LYS A C 1
ATOM 1539 O O . LYS A 1 194 ? 8.390 -27.377 11.447 1.00 51.06 194 LYS A O 1
ATOM 1544 N N . GLY A 1 195 ? 8.602 -27.129 9.198 1.00 45.94 195 GLY A N 1
ATOM 1545 C CA . GLY A 1 195 ? 7.285 -27.641 8.869 1.00 45.94 195 GLY A CA 1
ATOM 1546 C C . GLY A 1 195 ? 7.152 -28.953 9.613 1.00 45.94 195 GLY A C 1
ATOM 1547 O O . GLY A 1 195 ? 8.101 -29.741 9.625 1.00 45.94 195 GLY A O 1
ATOM 1548 N N . GLY A 1 196 ? 6.043 -29.145 10.332 1.00 53.94 196 GLY A N 1
ATOM 1549 C CA . GLY A 1 196 ? 5.762 -30.462 10.888 1.00 53.94 196 GLY A C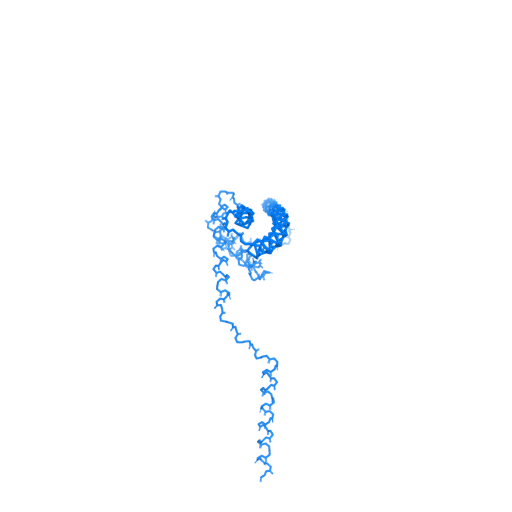A 1
ATOM 1550 C C . GLY A 1 196 ? 6.017 -31.471 9.775 1.00 53.94 196 GLY A C 1
ATOM 1551 O O . GLY A 1 196 ? 5.553 -31.219 8.663 1.00 53.94 196 GLY A O 1
ATOM 1552 N N . LYS A 1 197 ? 6.833 -32.499 10.068 1.00 48.62 197 LYS A N 1
ATOM 1553 C CA . LYS A 1 197 ? 7.394 -33.440 9.084 1.00 48.62 197 LYS A CA 1
ATOM 1554 C C . LYS A 1 197 ? 6.442 -33.608 7.909 1.00 48.62 197 LYS A C 1
ATOM 1556 O O . LYS A 1 197 ? 5.280 -33.978 8.128 1.00 48.62 197 LYS A O 1
ATOM 1561 N N . THR A 1 198 ? 6.910 -33.291 6.708 1.00 57.00 198 THR A N 1
ATOM 1562 C CA . THR A 1 198 ? 6.113 -33.488 5.490 1.00 57.00 198 THR A CA 1
ATOM 1563 C C . THR A 1 198 ? 5.599 -34.934 5.449 1.00 57.00 198 THR A C 1
ATOM 1565 O O . THR A 1 198 ? 6.193 -35.821 6.065 1.00 57.00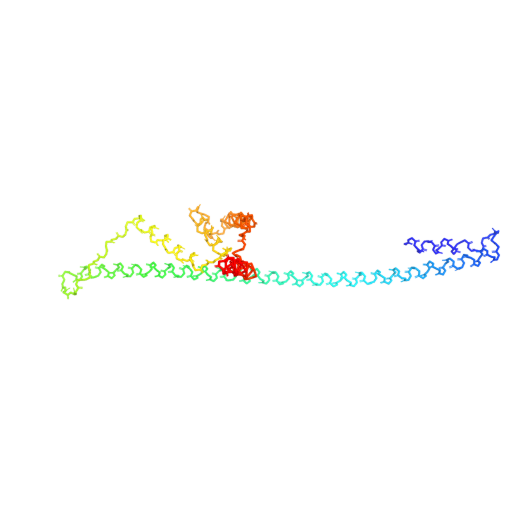 198 THR A O 1
ATOM 1568 N N . GLU A 1 199 ? 4.486 -35.217 4.765 1.00 53.53 199 GLU A N 1
ATOM 1569 C CA . GLU A 1 199 ? 4.006 -36.607 4.630 1.00 53.53 199 GLU A CA 1
ATOM 1570 C C . GLU A 1 199 ? 5.105 -37.543 4.100 1.00 53.53 199 GLU A C 1
ATOM 1572 O O . GLU A 1 199 ? 5.200 -38.679 4.554 1.00 53.53 199 GLU A O 1
ATOM 1577 N N . GLY A 1 200 ? 6.001 -37.028 3.249 1.00 55.28 200 GLY A N 1
ATOM 1578 C CA . GLY A 1 200 ? 7.219 -37.713 2.810 1.00 55.28 200 GLY A CA 1
ATOM 1579 C C . GLY A 1 200 ? 8.203 -38.026 3.944 1.00 55.28 200 GLY A C 1
ATOM 1580 O O . GLY A 1 200 ? 8.652 -39.157 4.069 1.00 55.28 200 GLY A O 1
ATOM 1581 N N . GLU A 1 201 ? 8.497 -37.077 4.836 1.00 54.84 201 GLU A N 1
ATOM 1582 C CA . GLU A 1 201 ? 9.365 -37.337 5.999 1.00 54.84 201 GLU A CA 1
ATOM 1583 C C . GLU A 1 201 ? 8.711 -38.270 7.028 1.00 54.84 201 GLU A C 1
ATOM 1585 O O . GLU A 1 201 ? 9.406 -39.013 7.721 1.00 54.84 201 GLU A O 1
ATOM 1590 N N . LYS A 1 202 ? 7.376 -38.258 7.146 1.00 57.16 202 LYS A N 1
ATOM 1591 C CA . LYS A 1 202 ? 6.641 -39.199 8.006 1.00 57.16 202 LYS A CA 1
ATOM 1592 C C . LYS A 1 202 ? 6.660 -40.614 7.432 1.00 57.16 202 LYS A C 1
ATOM 1594 O O . LYS A 1 202 ? 6.858 -41.554 8.198 1.00 57.16 202 LYS A O 1
ATOM 1599 N N . THR A 1 203 ? 6.477 -40.782 6.121 1.00 59.81 203 THR A N 1
ATOM 1600 C CA . THR A 1 203 ? 6.555 -42.103 5.479 1.00 59.81 203 THR A CA 1
ATOM 1601 C C . THR A 1 203 ? 7.975 -42.649 5.515 1.00 59.81 203 THR A C 1
ATOM 1603 O O . THR A 1 203 ? 8.157 -43.824 5.827 1.00 59.81 203 THR A O 1
ATOM 1606 N N . GLU A 1 204 ? 8.991 -41.809 5.315 1.00 64.31 204 GLU A N 1
ATOM 1607 C CA . GLU A 1 204 ? 10.392 -42.224 5.404 1.00 64.31 204 GLU A CA 1
ATOM 1608 C C . GLU A 1 204 ? 10.772 -42.696 6.822 1.00 64.31 204 GLU A C 1
ATOM 1610 O O . GLU A 1 204 ? 11.437 -43.723 6.981 1.00 64.31 204 GLU A O 1
ATOM 1615 N N . ASP A 1 205 ? 10.290 -42.012 7.867 1.00 69.69 205 ASP A N 1
ATOM 1616 C CA . ASP A 1 205 ? 10.474 -42.438 9.264 1.00 69.69 205 ASP A CA 1
ATOM 1617 C C . ASP A 1 205 ? 9.764 -43.768 9.568 1.00 69.69 205 ASP A C 1
ATOM 1619 O O . ASP A 1 205 ? 10.289 -44.600 10.314 1.00 69.69 205 ASP A O 1
ATOM 1623 N N . VAL A 1 206 ? 8.580 -43.990 8.987 1.00 70.31 206 VAL A N 1
ATOM 1624 C CA . VAL A 1 206 ? 7.834 -45.251 9.124 1.00 70.31 206 VAL A CA 1
ATOM 1625 C C . VAL A 1 206 ? 8.572 -46.396 8.425 1.00 70.31 206 VAL A C 1
ATOM 1627 O O . VAL A 1 206 ? 8.767 -47.443 9.043 1.00 70.31 206 VAL A O 1
ATOM 1630 N N . TYR A 1 207 ? 9.069 -46.196 7.200 1.00 68.12 207 TYR A N 1
ATOM 1631 C CA . TYR A 1 207 ? 9.873 -47.201 6.492 1.00 68.12 207 TYR A CA 1
ATOM 1632 C C . TYR A 1 207 ? 11.163 -47.537 7.245 1.00 68.12 207 TYR A C 1
ATOM 1634 O O . TYR A 1 207 ? 11.490 -48.712 7.410 1.00 68.12 207 TYR A O 1
ATOM 1642 N N . LYS A 1 208 ? 11.872 -46.530 7.774 1.00 77.62 208 LYS A N 1
ATOM 1643 C CA . LYS A 1 208 ? 13.085 -46.750 8.580 1.00 77.62 208 LYS A CA 1
ATOM 1644 C C . LYS A 1 208 ? 12.796 -47.569 9.839 1.00 77.62 208 LYS A C 1
ATOM 1646 O O . LYS A 1 208 ? 13.572 -48.468 10.165 1.00 77.62 208 LYS A O 1
ATOM 1651 N N . ARG A 1 209 ? 11.677 -47.311 10.526 1.00 78.25 209 ARG A N 1
ATOM 1652 C CA . ARG A 1 209 ? 11.251 -48.120 11.683 1.00 78.25 209 ARG A CA 1
ATOM 1653 C C . ARG A 1 209 ? 10.891 -49.550 11.291 1.00 78.25 209 ARG A C 1
ATOM 1655 O O . ARG A 1 209 ? 11.310 -50.469 11.988 1.00 78.25 209 ARG A O 1
ATOM 1662 N N . LEU A 1 210 ? 10.177 -49.741 10.183 1.00 77.00 210 LEU A N 1
ATOM 1663 C CA . LEU A 1 210 ? 9.772 -51.067 9.716 1.00 77.00 210 LEU A CA 1
ATOM 1664 C C . LEU A 1 210 ? 10.982 -51.924 9.315 1.00 77.00 210 LEU A C 1
ATOM 1666 O O . LEU A 1 210 ? 11.079 -53.080 9.715 1.00 77.00 210 LEU A O 1
ATOM 1670 N N . ILE A 1 211 ? 11.953 -51.336 8.608 1.00 78.44 211 ILE A N 1
ATOM 1671 C CA . ILE A 1 211 ? 13.213 -52.006 8.247 1.00 78.44 211 ILE A CA 1
ATOM 1672 C C . ILE A 1 211 ? 14.014 -52.368 9.502 1.00 78.44 211 ILE A C 1
ATOM 1674 O O . ILE A 1 211 ? 14.595 -53.451 9.573 1.00 78.44 211 ILE A O 1
ATOM 1678 N N . LYS A 1 212 ? 14.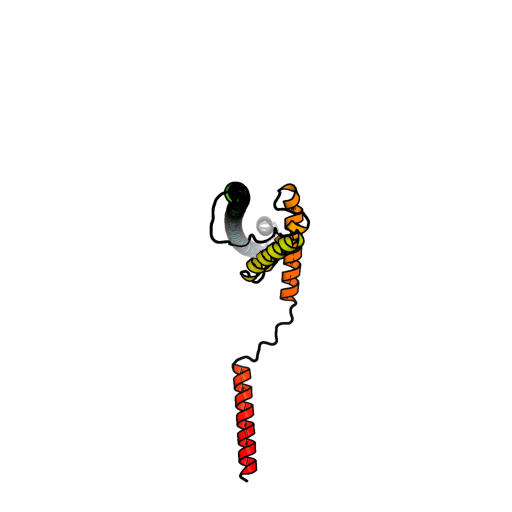053 -51.482 10.504 1.00 79.00 212 LYS A N 1
ATOM 1679 C CA . LYS A 1 212 ? 14.728 -51.764 11.776 1.00 79.00 212 LYS A CA 1
ATOM 1680 C C . LYS A 1 212 ? 14.067 -52.934 12.510 1.00 79.00 212 LYS A C 1
ATOM 1682 O O . LYS A 1 212 ? 14.774 -53.854 12.906 1.00 79.00 212 LYS A O 1
ATOM 1687 N N . GLN A 1 213 ? 12.737 -52.946 12.604 1.00 73.56 213 GLN A N 1
ATOM 1688 C CA . GLN A 1 213 ? 11.994 -54.065 13.191 1.00 73.56 213 GLN A CA 1
ATOM 1689 C C . GLN A 1 213 ? 12.204 -55.374 12.424 1.00 73.56 213 GLN A C 1
ATOM 1691 O O . GLN A 1 213 ? 12.396 -56.408 13.053 1.00 73.56 213 GLN A O 1
ATOM 1696 N N . GLN A 1 214 ? 12.228 -55.348 11.088 1.00 70.31 214 GLN A N 1
ATOM 1697 C CA . GLN A 1 214 ? 12.541 -56.539 10.291 1.00 70.31 214 GLN A CA 1
ATOM 1698 C C . GLN A 1 214 ? 13.950 -57.066 10.575 1.00 70.31 214 GLN A C 1
ATOM 1700 O O . GLN A 1 214 ? 14.125 -58.266 10.761 1.00 70.31 214 GLN A O 1
ATOM 1705 N N . LYS A 1 215 ? 14.956 -56.187 10.649 1.00 72.19 215 LYS A N 1
ATOM 1706 C CA . LYS A 1 215 ? 16.329 -56.591 10.988 1.00 72.19 215 LYS A CA 1
ATOM 1707 C C . LYS A 1 215 ? 16.423 -57.189 12.390 1.00 72.19 215 LYS A C 1
ATOM 1709 O O . LYS A 1 215 ? 17.116 -58.182 12.568 1.00 72.19 215 LYS A O 1
ATOM 1714 N N . GLU A 1 216 ? 15.720 -56.612 13.360 1.00 73.88 216 GLU A N 1
ATOM 1715 C CA . GLU A 1 216 ? 15.666 -57.131 14.731 1.00 73.88 216 GLU A CA 1
ATOM 1716 C C . GLU A 1 216 ? 14.938 -58.482 14.803 1.00 73.88 216 GLU A C 1
ATOM 1718 O O . GLU A 1 216 ? 15.412 -59.381 15.486 1.00 73.88 216 GLU A O 1
ATOM 1723 N N . GLN A 1 217 ? 13.848 -58.679 14.052 1.00 64.94 217 GLN A N 1
ATOM 1724 C CA . GLN A 1 217 ? 13.165 -59.977 13.972 1.00 64.94 217 GLN A CA 1
ATOM 1725 C C . GLN A 1 217 ? 14.032 -61.061 13.326 1.00 64.94 217 GLN A C 1
ATOM 1727 O O . GLN A 1 217 ? 14.073 -62.176 13.834 1.00 64.94 217 GLN A O 1
ATOM 1732 N N . ILE A 1 218 ? 14.756 -60.739 12.251 1.00 62.59 218 ILE A N 1
ATOM 1733 C CA . ILE A 1 218 ? 15.689 -61.677 11.609 1.00 62.59 218 ILE A CA 1
ATOM 1734 C C . ILE A 1 218 ? 16.838 -62.026 12.564 1.00 62.59 218 ILE A C 1
ATOM 1736 O O . ILE A 1 218 ? 17.215 -63.188 12.664 1.00 62.59 218 ILE A O 1
ATOM 1740 N N . ALA A 1 219 ? 17.359 -61.046 13.308 1.00 62.25 219 ALA A N 1
ATOM 1741 C CA . ALA A 1 219 ? 18.413 -61.266 14.298 1.00 62.25 219 ALA A CA 1
ATOM 1742 C C . ALA A 1 219 ? 17.950 -62.057 15.537 1.00 62.25 219 ALA A C 1
ATOM 1744 O O . ALA A 1 219 ? 18.783 -62.625 16.228 1.00 62.25 219 ALA A O 1
ATOM 1745 N N . LEU A 1 220 ? 16.645 -62.085 15.827 1.00 55.81 220 LEU A N 1
ATOM 1746 C CA . LEU A 1 220 ? 16.045 -62.887 16.902 1.00 55.81 220 LEU A CA 1
ATOM 1747 C C . LEU A 1 220 ? 15.628 -64.298 16.445 1.00 55.81 220 LEU A C 1
ATOM 1749 O O . LEU A 1 220 ? 15.285 -65.124 17.287 1.00 55.81 220 LEU A O 1
ATOM 1753 N N . GLN A 1 221 ? 15.609 -64.563 15.134 1.00 54.09 221 GLN A N 1
ATOM 1754 C CA . GLN A 1 221 ? 15.256 -65.861 14.539 1.00 54.09 221 GLN A CA 1
ATOM 1755 C C . GLN A 1 221 ? 16.469 -66.671 14.044 1.00 54.09 221 GLN A C 1
ATOM 1757 O O . GLN A 1 221 ? 16.281 -67.814 13.626 1.00 54.09 221 GLN A O 1
ATOM 1762 N N . GLY A 1 222 ? 17.677 -66.099 14.072 1.00 44.94 222 GLY A N 1
ATOM 1763 C CA . GLY A 1 222 ? 18.947 -66.795 13.817 1.00 44.94 222 GLY A CA 1
ATOM 1764 C C . GLY A 1 222 ? 19.666 -67.151 15.109 1.00 44.94 222 GLY A C 1
ATOM 1765 O O . GLY A 1 222 ? 20.384 -68.173 15.094 1.00 44.94 222 GLY A O 1
#

Solvent-accessible surface area (backbone atoms only — not comparable to full-atom values): 12504 Å² total; per-residue (Å²): 102,74,58,58,52,51,42,50,54,48,58,68,58,52,92,44,93,90,66,47,77,67,54,49,54,50,44,52,51,50,41,51,54,44,49,54,51,46,53,54,51,54,50,53,50,50,53,51,51,53,51,51,52,51,51,52,54,52,49,55,51,50,51,50,54,50,54,51,50,51,50,52,50,52,51,53,51,49,52,51,49,52,51,50,49,51,50,52,52,48,48,51,51,49,52,48,52,49,50,52,49,50,50,52,47,57,69,42,60,79,74,61,97,66,86,85,71,80,77,77,75,83,72,51,72,70,55,46,53,51,52,52,49,52,51,52,52,55,58,44,67,78,43,61,71,70,65,23,51,53,50,53,40,47,53,56,26,43,77,70,68,32,37,94,49,81,94,26,43,66,66,31,50,49,53,37,51,52,52,49,50,51,49,52,51,50,61,70,65,46,73,74,70,78,66,75,69,48,74,67,55,48,50,50,53,50,52,54,50,51,53,49,51,51,53,51,51,53,67,72,73,110

Foldseek 3Di:
DVLVVVLVVLVVPPPPPPQDPVNNVVSVVVSVVSVVVVVVVVVVVVVVVVVVVVVVVVVVVVVVVVVVVVVVVVVVVVVVVVVVVVVVVVVVVVVVVVVVVVVVVVVCVVPDDDPDPDDDDDDDPVRVVVVVVVVLVVVLVVDDDLVSQLSVLQVVCVVVVLHPDPVSVVVSVVSSVVSSVVSVVVVVPPDPPPPPQDPVSVVVVVVVVVVVVVVVVVVVVD

Radius of gyration: 40.36 Å; Cα contacts (8 Å, |Δi|>4): 56; chains: 1; bounding box: 91×84×104 Å

pLDDT: mean 74.39, std 15.93, range [40.03, 95.88]

Sequence (222 aa):
GELKNQIDDLNASRGKPGITSENDANILRAIAIVTDQLAVEEGKLNDMRDKSRGIQQALEEIERRRNDLIREQAWRQNAVYQSMIMMNGQHTEFNRLLGLGNQLLMARQGLANVPLRLPQADLDKKQTDALEKSRRDLELSRLKGEAKERLRLSYAADDLGLTSDPQFQTGRQELINNGLAEWRNNEANKPKAKGGKTEGEKTEDVYKRLIKQQKEQIALQG

Secondary structure (DSSP, 8-state):
-HHHHHHHHHHHHTT-TT--HHHHHHHHHHHHHHHHHHHHHHHHHHHHHHHHHHHHHHHHHHHHHHHHHHHHHHHHHHHHHHHHHHHHHHHHHHHHHHHHHHHHHHHHTTT------PPPPPPPHHHHHHHHHHHHHHHHHH--HHHHHHHHHHHHHHHTT--SSGGGHHHHHHHHHHHHHHHHHHHHHS-----S--HHHHHHHHHHHHHHHHHHHHHHH-